Protein AF-A0A231VPW2-F1 (afdb_monomer_lite)

Structure (mmCIF, N/CA/C/O backbone):
data_AF-A0A231VPW2-F1
#
_entry.id   AF-A0A231VPW2-F1
#
loop_
_atom_site.group_PDB
_atom_site.id
_atom_site.type_symbol
_atom_site.label_atom_id
_atom_site.label_alt_id
_atom_site.label_comp_id
_atom_site.label_asym_id
_atom_site.label_entity_id
_atom_site.label_seq_id
_atom_site.pdbx_PDB_ins_code
_atom_site.Cartn_x
_atom_site.Cartn_y
_atom_site.Cartn_z
_atom_site.occupancy
_atom_site.B_iso_or_equiv
_atom_site.auth_seq_id
_atom_site.auth_comp_id
_atom_site.auth_asym_id
_atom_site.auth_atom_id
_atom_site.pdbx_PDB_model_num
ATOM 1 N N . PHE A 1 1 ? 1.600 39.556 -45.256 1.00 49.06 1 PHE A N 1
ATOM 2 C CA . PHE A 1 1 ? 1.587 39.553 -43.773 1.00 49.06 1 PHE A CA 1
ATOM 3 C C . PHE A 1 1 ? 2.404 38.368 -43.267 1.00 49.06 1 PHE A C 1
ATOM 5 O O . PHE A 1 1 ? 1.957 37.242 -43.450 1.00 49.06 1 PHE A O 1
ATOM 12 N N . SER A 1 2 ? 3.598 38.594 -42.701 1.00 60.41 2 SER A N 1
ATOM 13 C CA . SER A 1 2 ? 4.508 37.499 -42.322 1.00 60.41 2 SER A CA 1
ATOM 14 C C . SER A 1 2 ? 3.984 36.697 -41.124 1.00 60.41 2 SER A C 1
ATOM 16 O O . SER A 1 2 ? 3.356 37.231 -40.201 1.00 60.41 2 SER A O 1
ATOM 18 N N . TRP A 1 3 ? 4.234 35.390 -41.155 1.00 46.75 3 TRP A N 1
ATOM 19 C CA . TRP A 1 3 ? 3.908 34.439 -40.091 1.00 46.75 3 TRP A CA 1
ATOM 20 C C . TRP A 1 3 ? 4.554 34.832 -38.749 1.00 46.75 3 TRP A C 1
ATOM 22 O O . TRP A 1 3 ? 3.925 34.726 -37.694 1.00 46.75 3 TRP A O 1
ATOM 32 N N . GLU A 1 4 ? 5.734 35.450 -38.804 1.00 55.81 4 GLU A N 1
ATOM 33 C CA . GLU A 1 4 ? 6.461 36.011 -37.660 1.00 55.81 4 GLU A CA 1
ATOM 34 C C . GLU A 1 4 ? 5.667 37.104 -36.927 1.00 55.81 4 GLU A C 1
ATOM 36 O O . GLU A 1 4 ? 5.631 37.145 -35.694 1.00 55.81 4 GLU A O 1
ATOM 41 N N . GLY A 1 5 ? 4.947 37.957 -37.665 1.00 57.22 5 GLY A N 1
ATOM 42 C CA . GLY A 1 5 ? 4.105 39.004 -37.083 1.00 57.22 5 GLY A CA 1
ATOM 43 C C . GLY A 1 5 ? 2.900 38.445 -36.316 1.00 57.22 5 GLY A C 1
ATOM 44 O O . GLY A 1 5 ? 2.526 38.971 -35.261 1.00 57.22 5 GLY A O 1
ATOM 45 N N . LYS A 1 6 ? 2.311 37.342 -36.802 1.00 58.66 6 LYS A N 1
ATOM 46 C CA . LYS A 1 6 ? 1.207 36.636 -36.124 1.00 58.66 6 LYS A CA 1
ATOM 47 C C . LYS A 1 6 ? 1.702 35.870 -34.892 1.00 58.66 6 LYS A C 1
ATOM 49 O O . LYS A 1 6 ? 1.036 35.913 -33.853 1.00 58.66 6 LYS A O 1
ATOM 54 N N . LEU A 1 7 ? 2.878 35.244 -34.975 1.00 53.75 7 LEU A N 1
ATOM 55 C CA . LEU A 1 7 ? 3.515 34.541 -33.857 1.00 53.75 7 LEU A CA 1
ATOM 56 C C . LEU A 1 7 ? 3.882 35.516 -32.727 1.00 53.75 7 LEU A C 1
ATOM 58 O O . LEU A 1 7 ? 3.499 35.313 -31.576 1.00 53.75 7 LEU A O 1
ATOM 62 N N . SER A 1 8 ? 4.510 36.644 -33.071 1.00 55.97 8 SER A N 1
ATOM 63 C CA . SER A 1 8 ? 4.878 37.718 -32.139 1.00 55.97 8 SER A CA 1
ATOM 64 C C . SER A 1 8 ? 3.667 38.287 -31.390 1.00 55.97 8 SER A C 1
ATOM 66 O O . SER A 1 8 ? 3.706 38.467 -30.167 1.00 55.97 8 SER A O 1
ATOM 68 N N . LYS A 1 9 ? 2.540 38.500 -32.089 1.00 66.44 9 LYS A N 1
ATOM 69 C CA . LYS A 1 9 ? 1.280 38.920 -31.454 1.00 66.44 9 LYS A CA 1
ATOM 70 C C . LYS A 1 9 ? 0.742 37.856 -30.496 1.00 66.44 9 LYS A C 1
ATOM 72 O O . LYS A 1 9 ? 0.442 38.192 -29.349 1.00 66.44 9 LYS A O 1
ATOM 77 N N . LYS A 1 10 ? 0.667 36.583 -30.907 1.00 58.84 10 LYS A N 1
ATOM 78 C CA . LYS A 1 10 ? 0.199 35.487 -30.035 1.00 58.84 10 LYS A CA 1
ATOM 79 C C . LYS A 1 10 ? 1.072 35.336 -28.786 1.00 58.84 10 LYS A C 1
ATOM 81 O O . LYS A 1 10 ? 0.541 35.224 -27.683 1.00 58.84 10 LYS A O 1
ATOM 86 N N . MET A 1 11 ? 2.389 35.451 -28.932 1.00 54.44 11 MET A N 1
ATOM 87 C CA . MET A 1 11 ? 3.341 35.342 -27.825 1.00 54.44 11 MET A CA 1
ATOM 88 C C . MET A 1 11 ? 3.224 36.518 -26.841 1.00 54.44 11 MET A C 1
ATOM 90 O O . MET A 1 11 ? 3.235 36.322 -25.624 1.00 54.44 11 MET A O 1
ATOM 94 N N . LYS A 1 12 ? 3.000 37.745 -27.341 1.00 66.50 12 LYS A N 1
ATOM 95 C CA . LYS A 1 12 ? 2.706 38.920 -26.498 1.00 66.50 12 LYS A CA 1
ATOM 96 C C . LYS A 1 12 ? 1.397 38.764 -25.718 1.00 66.50 12 LYS A C 1
ATOM 98 O O . LYS A 1 12 ? 1.346 39.136 -24.544 1.00 66.50 12 LYS A O 1
ATOM 103 N N . HIS A 1 13 ? 0.357 38.201 -26.331 1.00 69.56 13 HIS A N 1
ATOM 104 C CA . HIS A 1 13 ? -0.917 37.940 -25.653 1.00 69.56 13 HIS A CA 1
ATOM 105 C C . HIS A 1 13 ? -0.808 36.816 -24.612 1.00 69.56 13 HIS A C 1
ATOM 107 O O . HIS A 1 13 ? -1.311 36.980 -23.499 1.00 69.56 13 HIS A O 1
ATOM 113 N N . ALA A 1 14 ? -0.084 35.736 -24.917 1.00 60.28 14 ALA A N 1
ATOM 114 C CA . ALA A 1 14 ? 0.195 34.651 -23.976 1.00 60.28 14 ALA A CA 1
ATOM 115 C C . ALA A 1 14 ? 0.976 35.150 -22.749 1.00 60.28 14 ALA A C 1
ATOM 117 O O . ALA A 1 14 ? 0.573 34.898 -21.614 1.00 60.28 14 ALA A O 1
ATOM 118 N N . LYS A 1 15 ? 2.016 35.970 -22.960 1.00 57.66 15 LYS A N 1
ATOM 119 C CA . LYS A 1 15 ? 2.812 36.584 -21.884 1.00 57.66 15 LYS A CA 1
ATOM 120 C C . LYS A 1 15 ? 1.981 37.520 -20.996 1.00 57.66 15 LYS A C 1
ATOM 122 O O . LYS A 1 15 ? 2.136 37.504 -19.777 1.00 57.66 15 LYS A O 1
ATOM 127 N N . LYS A 1 16 ? 1.062 38.304 -21.579 1.00 71.31 16 LYS A N 1
ATOM 128 C CA . LYS A 1 16 ? 0.129 39.163 -20.820 1.00 71.31 16 LYS A CA 1
ATOM 129 C C . LYS A 1 16 ? -0.907 38.359 -20.019 1.00 71.31 16 LYS A C 1
ATOM 131 O O . LYS A 1 16 ? -1.260 38.786 -18.922 1.00 71.31 16 LYS A O 1
ATOM 136 N N . ARG A 1 17 ? -1.373 37.211 -20.532 1.00 63.69 17 ARG A N 1
ATOM 137 C CA . ARG A 1 17 ? -2.273 36.282 -19.815 1.00 63.69 17 ARG A CA 1
ATOM 138 C C . ARG A 1 17 ? -1.566 35.597 -18.647 1.00 63.69 17 ARG A C 1
ATOM 140 O O . ARG A 1 17 ? -2.091 35.607 -17.539 1.00 63.69 17 ARG A O 1
ATOM 147 N N . LEU A 1 18 ? -0.355 35.089 -18.876 1.00 55.19 18 LEU A N 1
ATOM 148 C CA . LEU A 1 18 ? 0.482 34.476 -17.843 1.00 55.19 18 LEU A CA 1
ATOM 149 C C . LEU A 1 18 ? 0.806 35.459 -16.717 1.00 55.19 18 LEU A C 1
ATOM 151 O O . LEU A 1 18 ? 0.611 35.128 -15.559 1.00 55.19 18 LEU A O 1
ATOM 155 N N . ALA A 1 19 ? 1.185 36.702 -17.030 1.00 56.72 19 ALA A N 1
ATOM 156 C CA . ALA A 1 19 ? 1.485 37.723 -16.018 1.00 56.72 19 ALA A CA 1
ATOM 157 C C . ALA A 1 19 ? 0.283 38.130 -15.135 1.00 56.72 19 ALA A C 1
ATOM 159 O O . ALA A 1 19 ? 0.476 38.770 -14.100 1.00 56.72 19 ALA A O 1
ATOM 160 N N . ARG A 1 20 ? -0.951 37.799 -15.544 1.00 58.25 20 ARG A N 1
ATOM 161 C CA . ARG A 1 20 ? -2.193 38.103 -14.814 1.00 58.25 20 ARG A CA 1
ATOM 162 C C . ARG A 1 20 ? -2.758 36.901 -14.040 1.00 58.25 20 ARG A C 1
ATOM 164 O O . ARG A 1 20 ? -3.614 37.121 -13.183 1.00 58.25 20 ARG A O 1
ATOM 171 N N . SER A 1 21 ? -2.294 35.673 -14.298 1.00 57.47 21 SER A N 1
ATOM 172 C CA . SER A 1 21 ? -2.775 34.457 -13.623 1.00 57.47 21 SER A CA 1
ATOM 173 C C . SER A 1 21 ? -2.220 34.321 -12.197 1.00 57.47 21 SER A C 1
ATOM 175 O O . SER A 1 21 ? -1.215 34.948 -11.849 1.00 57.47 21 SER A O 1
ATOM 177 N N . LYS A 1 22 ? -2.854 33.488 -11.355 1.00 47.38 22 LYS A N 1
ATOM 178 C CA . LYS A 1 22 ? -2.357 33.178 -9.999 1.00 47.38 22 LYS A CA 1
ATOM 179 C C . LYS A 1 22 ? -0.915 32.632 -10.033 1.00 47.38 22 LYS A C 1
ATOM 181 O O . LYS A 1 22 ? -0.101 33.042 -9.212 1.00 47.38 22 LYS A O 1
ATOM 186 N N . PHE A 1 23 ? -0.571 31.856 -11.066 1.00 44.47 23 PHE A N 1
ATOM 187 C CA . PHE A 1 23 ? 0.783 31.355 -11.337 1.00 44.47 23 PHE A CA 1
ATOM 188 C C . PHE A 1 23 ? 1.780 32.477 -11.693 1.00 44.47 23 PHE A C 1
ATOM 190 O O . PHE A 1 23 ? 2.891 32.519 -11.173 1.00 44.47 23 PHE A O 1
ATOM 197 N N . GLY A 1 24 ? 1.376 33.463 -12.505 1.00 47.97 24 GLY A N 1
ATOM 198 C CA . GLY A 1 24 ? 2.203 34.645 -12.792 1.00 47.97 24 GLY A CA 1
ATOM 199 C C . GLY A 1 24 ? 2.388 35.590 -11.604 1.00 47.97 24 GLY A C 1
ATOM 200 O O . GLY A 1 24 ? 3.399 36.287 -11.519 1.00 47.97 24 GLY A O 1
ATOM 201 N N . LYS A 1 25 ? 1.433 35.611 -10.666 1.00 51.47 25 LYS A N 1
ATOM 202 C CA . LYS A 1 25 ? 1.539 36.361 -9.406 1.00 51.47 25 LYS A CA 1
ATOM 203 C C . LYS A 1 25 ? 2.440 35.645 -8.387 1.00 51.47 25 LYS A C 1
ATOM 205 O O . LYS A 1 25 ? 3.254 36.321 -7.763 1.00 51.47 25 LYS A O 1
ATOM 210 N N . ALA A 1 26 ? 2.383 34.312 -8.293 1.00 44.03 26 ALA A N 1
ATOM 211 C CA . ALA A 1 26 ? 3.311 33.498 -7.494 1.00 44.03 26 ALA A CA 1
ATOM 212 C C . ALA A 1 26 ? 4.757 33.555 -8.039 1.00 44.03 26 ALA A C 1
ATOM 214 O O . ALA A 1 26 ? 5.710 33.767 -7.290 1.00 44.03 26 ALA A O 1
ATOM 215 N N . SER A 1 27 ? 4.912 33.524 -9.368 1.00 49.00 27 SER A N 1
ATOM 216 C CA . SER A 1 27 ? 6.184 33.687 -10.093 1.00 49.00 27 SER A CA 1
ATOM 217 C C . SER A 1 27 ? 6.930 34.994 -9.773 1.00 49.00 27 SER A C 1
ATOM 219 O O . SER A 1 27 ? 8.164 35.024 -9.772 1.00 49.00 27 SER A O 1
ATOM 221 N N . LYS A 1 28 ? 6.222 36.089 -9.453 1.00 49.88 28 LYS A N 1
ATOM 222 C CA . LYS A 1 28 ? 6.879 37.348 -9.059 1.00 49.88 28 LYS A CA 1
ATOM 223 C C . LYS A 1 28 ? 7.610 37.248 -7.715 1.00 49.88 28 LYS A C 1
ATOM 225 O O . LYS A 1 28 ? 8.568 37.993 -7.524 1.00 49.88 28 LYS A O 1
ATOM 230 N N . ARG A 1 29 ? 7.210 36.333 -6.819 1.00 49.38 29 ARG A N 1
ATOM 231 C CA . ARG A 1 29 ? 7.909 36.070 -5.548 1.00 49.38 29 ARG A CA 1
ATOM 232 C C . ARG A 1 29 ? 9.038 35.036 -5.688 1.00 49.38 29 ARG A C 1
ATOM 234 O O . ARG A 1 29 ? 10.062 35.209 -5.040 1.00 49.38 29 ARG A O 1
ATOM 241 N N . SER A 1 30 ? 8.941 34.061 -6.600 1.00 49.47 30 SER A N 1
ATOM 242 C CA . SER A 1 30 ? 9.997 33.051 -6.849 1.00 49.47 30 SER A CA 1
ATOM 243 C C . SER A 1 30 ? 11.036 33.435 -7.922 1.00 49.47 30 SER A C 1
ATOM 245 O O . SER A 1 30 ? 12.023 32.730 -8.139 1.00 49.47 30 SER A O 1
ATOM 247 N N . GLY A 1 31 ? 10.875 34.586 -8.587 1.00 50.72 31 GLY A N 1
ATOM 248 C CA . GLY A 1 31 ? 11.689 34.984 -9.741 1.00 50.72 31 GLY A CA 1
ATOM 249 C C . GLY A 1 31 ? 13.192 35.167 -9.489 1.00 50.72 31 GLY A C 1
ATOM 250 O O . GLY A 1 31 ? 13.959 35.177 -10.450 1.00 50.72 31 GLY A O 1
ATOM 251 N N . LYS A 1 32 ? 13.645 35.304 -8.235 1.00 55.31 32 LYS A N 1
ATOM 252 C CA . LYS A 1 32 ? 15.084 35.337 -7.910 1.00 55.31 32 LYS A CA 1
ATOM 253 C C . LYS A 1 32 ? 15.728 33.955 -8.047 1.00 55.31 32 LYS A C 1
ATOM 255 O O . LYS A 1 32 ? 16.784 33.865 -8.664 1.00 55.31 32 LYS A O 1
ATOM 260 N N . ALA A 1 33 ? 15.066 32.903 -7.565 1.00 52.28 33 ALA A N 1
ATOM 261 C CA . ALA A 1 33 ? 15.555 31.528 -7.653 1.00 52.28 33 ALA A CA 1
ATOM 262 C C . ALA A 1 33 ? 15.625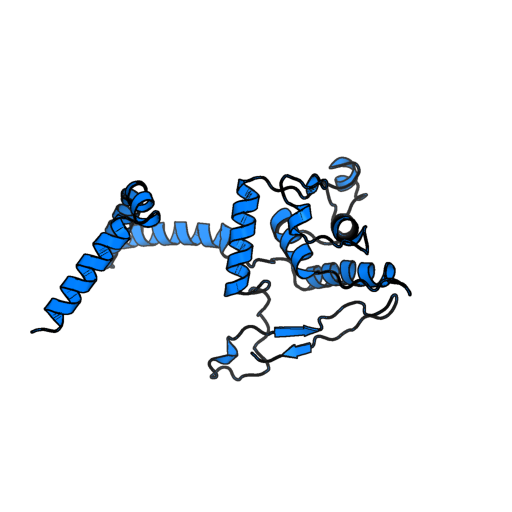 31.053 -9.113 1.00 52.28 33 ALA A C 1
ATOM 264 O O . ALA A 1 33 ? 16.667 30.583 -9.562 1.00 52.28 33 ALA A O 1
ATOM 265 N N . LEU A 1 34 ? 14.571 31.305 -9.900 1.00 53.88 34 LEU A N 1
ATOM 266 C CA . LEU A 1 34 ? 14.547 30.937 -11.320 1.00 53.88 34 LEU A CA 1
ATOM 267 C C . LEU A 1 34 ? 15.598 31.704 -12.145 1.00 53.88 34 LEU A C 1
ATOM 269 O O . LEU A 1 34 ? 16.235 31.140 -13.034 1.00 53.88 34 LEU A O 1
ATOM 273 N N . LYS A 1 35 ? 15.826 32.990 -11.839 1.00 64.44 35 LYS A N 1
ATOM 274 C CA . LYS A 1 35 ? 16.892 33.777 -12.482 1.00 64.44 35 LYS A CA 1
ATOM 275 C C . LYS A 1 35 ? 18.279 33.276 -12.099 1.00 64.44 35 LYS A C 1
ATOM 277 O O . LYS A 1 35 ? 19.137 33.186 -12.974 1.00 64.44 35 LYS A O 1
ATOM 282 N N . PHE A 1 36 ? 18.490 32.956 -10.825 1.00 67.06 36 PHE A N 1
ATOM 283 C CA . PHE A 1 36 ? 19.752 32.419 -10.334 1.00 67.06 36 PHE A CA 1
ATOM 284 C C . PHE A 1 36 ? 20.073 31.084 -11.009 1.00 67.06 36 PHE A C 1
ATOM 286 O O . PHE A 1 36 ? 21.123 30.980 -11.640 1.00 67.06 36 PHE A O 1
ATOM 293 N N . ALA A 1 37 ? 19.120 30.146 -11.029 1.00 66.62 37 ALA A N 1
ATOM 294 C CA . ALA A 1 37 ? 19.237 28.895 -11.772 1.00 66.62 37 ALA A CA 1
ATOM 295 C C . ALA A 1 37 ? 19.575 29.163 -13.247 1.00 66.62 37 ALA A C 1
ATOM 297 O O . ALA A 1 37 ? 20.614 28.734 -13.733 1.00 66.62 37 ALA A O 1
ATOM 298 N N . SER A 1 38 ? 18.793 29.989 -13.953 1.00 72.81 38 SER A N 1
ATOM 299 C CA . SER A 1 38 ? 19.053 30.282 -15.374 1.00 72.81 38 SER A CA 1
ATOM 300 C C . SER A 1 38 ? 20.453 30.855 -15.653 1.00 72.81 38 SER A C 1
ATOM 302 O O . SER A 1 38 ? 21.015 30.622 -16.723 1.00 72.81 38 SER A O 1
ATOM 304 N N . LYS A 1 39 ? 21.036 31.592 -14.698 1.00 76.12 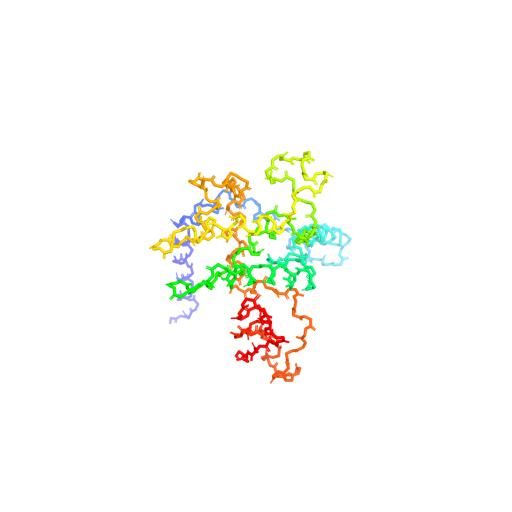39 LYS A N 1
ATOM 305 C CA . LYS A 1 39 ? 22.380 32.169 -14.812 1.00 76.12 39 LYS A CA 1
ATOM 306 C C . LYS A 1 39 ? 23.467 31.109 -14.629 1.00 76.12 39 LYS A C 1
ATOM 308 O O . LYS A 1 39 ? 24.434 31.121 -15.385 1.00 76.12 39 LYS A O 1
ATOM 313 N N . LEU A 1 40 ? 23.292 30.197 -13.673 1.00 71.94 40 LEU A N 1
ATOM 314 C CA . LEU A 1 40 ? 24.200 29.068 -13.454 1.00 71.94 40 LEU A CA 1
ATOM 315 C C . LEU A 1 40 ? 24.251 28.157 -14.687 1.00 71.94 40 LEU A C 1
ATOM 317 O O . LEU A 1 40 ? 25.326 27.861 -15.198 1.00 71.94 40 LEU A O 1
ATOM 321 N N . LEU A 1 41 ? 23.083 27.831 -15.237 1.00 73.06 41 LEU A N 1
ATOM 322 C CA . LEU A 1 41 ? 22.929 26.986 -16.423 1.00 73.06 41 LEU A CA 1
ATOM 323 C C . LEU A 1 41 ? 23.599 27.612 -17.654 1.00 73.06 41 LEU A C 1
ATOM 325 O O . LEU A 1 41 ? 24.352 26.955 -18.367 1.00 73.06 41 LEU A O 1
ATOM 329 N N . ARG A 1 42 ? 23.383 28.915 -17.879 1.00 78.50 42 ARG A N 1
ATOM 330 C CA . ARG A 1 42 ? 24.048 29.660 -18.962 1.00 78.50 42 ARG A CA 1
ATOM 331 C C . ARG A 1 42 ? 25.562 29.732 -18.790 1.00 78.50 42 ARG A C 1
ATOM 333 O O . ARG A 1 42 ? 26.267 29.706 -19.789 1.00 78.50 42 ARG A O 1
ATOM 340 N N . SER A 1 43 ? 26.056 29.831 -17.556 1.00 75.00 43 SER A N 1
ATOM 341 C CA . SER A 1 43 ? 27.497 29.864 -17.283 1.00 75.00 43 SER A CA 1
ATOM 342 C C . SER A 1 43 ? 28.179 28.546 -17.649 1.00 75.00 43 SER A C 1
ATOM 344 O O . SER A 1 43 ? 29.286 28.579 -18.176 1.00 75.00 43 SER A O 1
ATOM 346 N N . ILE A 1 44 ? 27.518 27.411 -17.402 1.00 74.75 44 ILE A N 1
ATOM 347 C CA . ILE A 1 44 ? 28.012 26.085 -17.798 1.00 74.75 44 ILE A CA 1
ATOM 348 C C . ILE A 1 44 ? 27.966 25.947 -19.320 1.00 74.75 44 ILE A C 1
ATOM 350 O O . ILE A 1 44 ? 28.965 25.593 -19.933 1.00 74.75 44 ILE A O 1
ATOM 354 N N . LEU A 1 45 ? 26.835 26.290 -19.945 1.00 78.44 45 LEU A N 1
ATOM 355 C CA . LEU A 1 45 ? 26.650 26.150 -21.394 1.00 78.44 45 LEU A CA 1
ATOM 356 C C . LEU A 1 45 ? 27.577 27.053 -22.218 1.00 78.44 45 LEU A C 1
ATOM 358 O O . LEU A 1 45 ? 27.974 26.678 -23.315 1.00 78.44 45 LEU A O 1
ATOM 362 N N . ALA A 1 46 ? 27.926 28.237 -21.708 1.00 81.69 46 ALA A N 1
ATOM 363 C CA . ALA A 1 46 ? 28.825 29.155 -22.403 1.00 81.69 46 ALA A CA 1
ATOM 364 C C . ALA A 1 46 ? 30.280 28.660 -22.430 1.00 81.69 46 ALA A C 1
ATOM 366 O O . ALA A 1 46 ? 31.016 29.000 -23.352 1.00 81.69 46 ALA A O 1
ATOM 367 N N . ASN A 1 47 ? 30.709 27.885 -21.427 1.00 81.31 47 ASN A N 1
ATOM 368 C CA . ASN A 1 47 ? 32.032 27.270 -21.421 1.00 81.31 47 ASN A CA 1
ATOM 369 C C . ASN A 1 47 ? 32.040 25.985 -20.575 1.00 81.31 47 ASN A C 1
ATOM 371 O O . ASN A 1 47 ? 32.432 26.025 -19.405 1.00 81.31 47 ASN A O 1
ATOM 375 N N . PRO A 1 48 ? 31.617 24.844 -21.139 1.00 71.00 48 PRO A N 1
ATOM 376 C CA . PRO A 1 48 ? 31.426 23.612 -20.374 1.00 71.00 48 PRO A CA 1
ATOM 377 C C . PRO A 1 48 ? 32.736 22.995 -19.865 1.00 71.00 48 PRO A C 1
ATOM 379 O O . PRO A 1 48 ? 32.710 22.250 -18.891 1.00 71.00 48 PRO A O 1
ATOM 382 N N . LEU A 1 49 ? 33.880 23.340 -20.469 1.00 77.81 49 LEU A N 1
ATOM 383 C CA . LEU A 1 49 ? 35.199 22.779 -20.148 1.00 77.81 49 LEU A CA 1
ATOM 384 C C . LEU A 1 49 ? 36.024 23.649 -19.184 1.00 77.81 49 LEU A C 1
ATOM 386 O O . LEU A 1 49 ? 37.153 23.306 -18.840 1.00 77.81 49 LEU A O 1
ATOM 390 N N . ALA A 1 50 ? 35.492 24.786 -18.731 1.00 85.06 50 ALA A N 1
ATOM 391 C CA . ALA A 1 50 ? 36.168 25.594 -17.725 1.00 85.06 50 ALA A CA 1
ATOM 392 C C . ALA A 1 50 ? 36.137 24.905 -16.350 1.00 85.06 50 ALA A C 1
ATOM 394 O O . ALA A 1 50 ? 35.105 24.386 -15.931 1.00 85.06 50 ALA A O 1
ATOM 395 N N . VAL A 1 51 ? 37.224 25.012 -15.578 1.00 80.81 51 VAL A N 1
ATOM 396 C CA . VAL A 1 51 ? 37.318 24.489 -14.194 1.00 80.81 51 VAL A CA 1
ATOM 397 C C . VAL A 1 51 ? 36.148 24.963 -13.313 1.00 80.81 51 VAL A C 1
ATOM 399 O O . VAL A 1 51 ? 35.600 24.201 -12.521 1.00 80.81 51 VAL A O 1
ATOM 402 N N . LYS A 1 52 ? 35.695 26.211 -13.504 1.00 79.31 52 LYS A N 1
ATOM 403 C CA . LYS A 1 52 ? 34.520 26.775 -12.811 1.00 79.31 52 LYS A CA 1
ATOM 404 C C . LYS A 1 52 ? 33.210 26.070 -13.189 1.00 79.31 52 LYS A C 1
ATOM 406 O O . LYS A 1 52 ? 32.337 25.927 -12.338 1.00 79.31 52 LYS A O 1
ATOM 411 N N . SER A 1 53 ? 33.074 25.631 -14.437 1.00 78.50 53 SER A N 1
ATOM 412 C CA . SER A 1 53 ? 31.910 24.886 -14.921 1.00 78.50 53 SER A CA 1
ATOM 413 C C . SER A 1 53 ? 31.899 23.463 -14.381 1.00 78.50 53 SER A C 1
ATOM 415 O O . SER A 1 53 ? 30.843 23.005 -13.965 1.00 78.50 53 SER A O 1
ATOM 417 N N . PHE A 1 54 ? 33.059 22.804 -14.277 1.00 80.62 54 PHE A N 1
ATOM 418 C CA . PHE A 1 54 ? 33.174 21.506 -13.602 1.00 80.62 54 PHE A CA 1
ATOM 419 C C . PHE A 1 54 ? 32.767 21.580 -12.131 1.00 80.62 54 PHE A C 1
ATOM 421 O O . PHE A 1 54 ? 31.964 20.769 -11.681 1.00 80.62 54 PHE A O 1
ATOM 428 N N . PHE A 1 55 ? 33.243 22.591 -11.398 1.00 83.81 55 PHE A N 1
ATOM 429 C CA . PHE A 1 55 ? 32.837 22.805 -10.007 1.00 83.81 55 PHE A CA 1
ATOM 430 C C . PHE A 1 55 ? 31.325 23.053 -9.874 1.00 83.81 55 PHE A C 1
ATOM 432 O O . PHE A 1 55 ? 30.671 22.514 -8.985 1.00 83.81 55 PHE A O 1
ATOM 439 N N . LEU A 1 56 ? 30.744 23.838 -10.784 1.00 77.69 56 LEU A N 1
ATOM 440 C CA . LEU A 1 56 ? 29.316 24.133 -10.755 1.00 77.69 56 LEU A CA 1
ATOM 441 C C . LEU A 1 56 ? 28.452 22.925 -11.154 1.00 77.69 56 LEU A C 1
ATOM 443 O O . LEU A 1 56 ? 27.412 22.701 -10.540 1.00 77.69 56 LEU A O 1
ATOM 447 N N . MET A 1 57 ? 28.892 22.127 -12.131 1.00 77.00 57 MET A N 1
ATOM 448 C CA . MET A 1 57 ? 28.269 20.845 -12.468 1.00 77.00 57 MET A CA 1
ATOM 449 C C . MET A 1 57 ? 28.346 19.881 -11.286 1.00 77.00 57 MET A C 1
ATOM 451 O O . MET A 1 57 ? 27.331 19.293 -10.939 1.00 77.00 57 MET A O 1
ATOM 455 N N . PHE A 1 58 ? 29.498 19.778 -10.619 1.00 84.75 58 PHE A N 1
ATOM 456 C CA . PHE A 1 58 ? 29.656 18.962 -9.417 1.00 84.75 58 PHE A CA 1
ATOM 457 C C . PHE A 1 58 ? 28.667 19.365 -8.315 1.00 84.75 58 PHE A C 1
ATOM 459 O O . PHE A 1 58 ? 28.012 18.497 -7.756 1.00 84.75 58 PHE A O 1
ATOM 466 N N . LEU A 1 59 ? 28.483 20.662 -8.045 1.00 80.00 59 LEU A N 1
ATOM 467 C CA . LEU A 1 59 ? 27.486 21.119 -7.067 1.00 80.00 59 LEU A CA 1
ATOM 468 C C . LEU A 1 59 ? 26.050 20.773 -7.479 1.00 80.00 59 LEU A C 1
ATOM 470 O O . LEU A 1 59 ? 25.257 20.368 -6.634 1.00 80.00 59 LEU A O 1
ATOM 474 N N . ILE A 1 60 ? 25.711 20.907 -8.763 1.00 76.94 60 ILE A N 1
ATOM 475 C CA . ILE A 1 60 ? 24.390 20.520 -9.275 1.00 76.94 60 ILE A CA 1
ATOM 476 C C . ILE A 1 60 ? 24.187 19.009 -9.125 1.00 76.94 60 ILE A C 1
ATOM 478 O O . ILE A 1 60 ? 23.156 18.594 -8.611 1.00 76.94 60 ILE A O 1
ATOM 482 N N . PHE A 1 61 ? 25.172 18.194 -9.502 1.00 75.12 61 PHE A N 1
ATOM 483 C CA . PHE A 1 61 ? 25.118 16.742 -9.344 1.00 75.12 61 PHE A CA 1
ATOM 484 C C . PHE A 1 61 ? 25.151 16.296 -7.885 1.00 75.12 61 PHE A C 1
ATOM 486 O O . PHE A 1 61 ? 24.542 15.286 -7.575 1.00 75.12 61 PHE A O 1
ATOM 493 N N . ALA A 1 62 ? 25.788 17.033 -6.976 1.00 70.50 62 ALA A N 1
ATOM 494 C CA . ALA A 1 62 ? 25.731 16.758 -5.544 1.00 70.50 62 ALA A CA 1
ATOM 495 C C . ALA A 1 62 ? 24.336 17.053 -4.980 1.00 70.50 62 ALA A C 1
ATOM 497 O O . ALA A 1 62 ? 23.807 16.251 -4.222 1.00 70.50 62 ALA A O 1
ATOM 498 N N . VAL A 1 63 ? 23.698 18.154 -5.393 1.00 67.81 63 VAL A N 1
ATOM 499 C CA . VAL A 1 63 ? 22.309 18.460 -5.007 1.00 67.81 63 VAL A CA 1
ATOM 500 C C . VAL A 1 63 ? 21.339 17.446 -5.607 1.00 67.81 63 VAL A C 1
ATOM 502 O O . VAL A 1 63 ? 20.474 16.958 -4.893 1.00 67.81 63 VAL A O 1
ATOM 505 N N . ILE A 1 64 ? 21.503 17.086 -6.884 1.00 64.38 64 ILE A N 1
ATOM 506 C CA . ILE A 1 64 ? 20.721 16.020 -7.522 1.00 64.38 64 ILE A CA 1
ATOM 507 C C . ILE A 1 64 ? 21.018 14.678 -6.856 1.00 64.38 64 ILE A C 1
ATOM 509 O O . ILE A 1 64 ? 20.103 13.910 -6.652 1.00 64.38 64 ILE A O 1
ATOM 513 N N . GLY A 1 65 ? 22.259 14.390 -6.478 1.00 56.69 65 GLY A N 1
ATOM 514 C CA . GLY A 1 65 ? 22.658 13.151 -5.816 1.00 56.69 65 GLY A CA 1
ATOM 515 C C . GLY A 1 65 ? 22.082 13.035 -4.411 1.00 56.69 65 GLY A C 1
ATOM 516 O O . GLY A 1 65 ? 21.597 11.975 -4.055 1.00 56.69 65 GLY A O 1
ATOM 517 N N . VAL A 1 66 ? 22.043 14.126 -3.641 1.00 54.59 66 VAL A N 1
ATOM 518 C CA . VAL A 1 66 ? 21.325 14.191 -2.359 1.00 54.59 66 VAL A CA 1
ATOM 519 C C . VAL A 1 66 ? 19.824 14.069 -2.593 1.00 54.59 66 VAL A C 1
ATOM 521 O O . VAL A 1 66 ? 19.169 13.301 -1.905 1.00 54.59 66 VAL A O 1
ATOM 524 N N . PHE A 1 67 ? 19.280 14.752 -3.600 1.00 49.12 67 PHE A N 1
ATOM 525 C CA . PHE A 1 67 ? 17.878 14.608 -3.978 1.00 49.12 67 PHE A CA 1
ATOM 526 C C . PHE A 1 67 ? 17.556 13.169 -4.399 1.00 49.12 67 PHE A C 1
ATOM 528 O O . PHE A 1 67 ? 16.545 12.646 -3.984 1.00 49.12 67 PHE A O 1
ATOM 535 N N . MET A 1 68 ? 18.423 12.475 -5.130 1.00 48.03 68 MET A N 1
ATOM 536 C CA . MET A 1 68 ? 18.248 11.073 -5.521 1.00 48.03 68 MET A CA 1
ATOM 537 C C . MET A 1 68 ? 18.573 10.096 -4.376 1.00 48.03 68 MET A C 1
ATOM 539 O O . MET A 1 68 ? 18.061 8.987 -4.337 1.00 48.03 68 MET A O 1
ATOM 543 N N . ALA A 1 69 ? 19.396 10.469 -3.403 1.00 48.03 69 ALA A N 1
ATOM 544 C CA . ALA A 1 69 ? 19.617 9.656 -2.209 1.00 48.03 69 ALA A CA 1
ATOM 545 C C . ALA A 1 69 ? 18.430 9.753 -1.238 1.00 48.03 69 ALA A C 1
ATOM 547 O O . ALA A 1 69 ? 18.106 8.782 -0.567 1.00 48.03 69 ALA A O 1
ATOM 548 N N . VAL A 1 70 ? 17.776 10.917 -1.184 1.00 42.59 70 VAL A N 1
ATOM 549 C CA . VAL A 1 70 ? 16.603 11.181 -0.337 1.00 42.59 70 VAL A CA 1
ATOM 550 C C . VAL A 1 70 ? 15.291 10.797 -1.047 1.00 42.59 70 VAL A C 1
ATOM 552 O O . VAL A 1 70 ? 14.371 10.313 -0.402 1.00 42.59 70 VAL A O 1
ATOM 555 N N . PHE A 1 71 ? 15.220 10.958 -2.373 1.00 41.19 71 PHE A N 1
ATOM 556 C CA . PHE A 1 71 ? 14.021 10.812 -3.224 1.00 41.19 71 PHE A CA 1
ATOM 557 C C . PHE A 1 71 ? 14.259 10.012 -4.526 1.00 41.19 71 PHE A C 1
ATOM 559 O O . PHE A 1 71 ? 13.441 10.027 -5.435 1.00 41.19 71 PHE A O 1
ATOM 566 N N . GLY A 1 72 ? 15.404 9.359 -4.713 1.00 39.16 72 GLY A N 1
ATOM 567 C CA . GLY A 1 72 ? 15.726 8.588 -5.935 1.00 39.16 72 GLY A CA 1
ATOM 568 C C . GLY A 1 72 ? 15.730 7.075 -5.727 1.00 39.16 72 GLY A C 1
ATOM 569 O O . GLY A 1 72 ? 15.867 6.337 -6.696 1.00 39.16 72 GLY A O 1
ATOM 570 N N . GLY A 1 73 ? 15.519 6.618 -4.488 1.00 39.25 73 GLY A N 1
ATOM 571 C CA . GLY A 1 73 ? 14.996 5.283 -4.176 1.00 39.25 73 GLY A CA 1
ATOM 572 C C . GLY A 1 73 ? 13.470 5.263 -3.998 1.00 39.25 73 GLY A C 1
ATOM 573 O O . GLY A 1 73 ? 12.895 4.220 -3.702 1.00 39.25 73 GLY A O 1
ATOM 574 N N . SER A 1 74 ? 12.796 6.409 -4.158 1.00 42.88 74 SER A N 1
ATOM 575 C CA . SER A 1 74 ? 11.385 6.569 -3.809 1.00 42.88 74 SER A CA 1
ATOM 576 C C . SER A 1 74 ? 10.451 6.174 -4.948 1.00 42.88 74 SER A C 1
ATOM 578 O O . SER A 1 74 ? 9.842 7.011 -5.617 1.00 42.88 74 SER A O 1
ATOM 580 N N . GLY A 1 75 ? 10.290 4.866 -5.122 1.00 45.72 75 GLY A N 1
ATOM 581 C CA . GLY A 1 75 ? 8.983 4.362 -5.512 1.00 45.72 75 GLY A CA 1
ATOM 582 C C . GLY A 1 75 ? 7.952 4.711 -4.419 1.00 45.72 75 GLY A C 1
ATOM 583 O O . GLY A 1 75 ? 8.312 4.752 -3.241 1.00 45.72 75 GLY A O 1
ATOM 584 N N . PRO A 1 76 ? 6.679 4.944 -4.770 1.00 49.38 76 PRO A N 1
ATOM 585 C CA . PRO A 1 76 ? 5.573 5.107 -3.818 1.00 49.38 76 PRO A CA 1
ATOM 586 C C . PRO A 1 76 ? 5.446 3.947 -2.807 1.00 49.38 76 PRO A C 1
ATOM 588 O O . PRO A 1 76 ? 4.923 4.124 -1.711 1.00 49.38 76 PRO A O 1
ATOM 591 N N . VAL A 1 77 ? 5.957 2.764 -3.162 1.00 52.19 77 VAL A N 1
ATOM 592 C CA . VAL A 1 77 ? 6.098 1.588 -2.298 1.00 52.19 77 VAL A CA 1
ATOM 593 C C . VAL A 1 77 ? 7.534 1.068 -2.415 1.00 52.19 77 VAL A C 1
ATOM 595 O O . VAL A 1 77 ? 8.004 0.817 -3.523 1.00 52.19 77 VAL A O 1
ATOM 598 N N . GLN A 1 78 ? 8.233 0.936 -1.281 1.00 57.16 78 GLN A N 1
ATOM 599 C CA . GLN A 1 78 ? 9.668 0.599 -1.226 1.00 57.16 78 GLN A CA 1
ATOM 600 C C . GLN A 1 78 ? 9.983 -0.724 -0.508 1.00 57.16 78 GLN A C 1
ATOM 602 O O . GLN A 1 78 ? 11.152 -1.064 -0.348 1.00 57.16 78 GLN A O 1
ATOM 607 N N . GLN A 1 79 ? 8.976 -1.472 -0.050 1.00 59.56 79 GLN A N 1
ATOM 608 C CA . GLN A 1 79 ? 9.200 -2.746 0.645 1.00 59.56 79 GLN A CA 1
ATOM 609 C C . GLN A 1 79 ? 9.998 -3.739 -0.211 1.00 59.56 79 GLN A C 1
ATOM 611 O O . GLN A 1 79 ? 10.064 -3.643 -1.431 1.00 59.56 79 GLN A O 1
ATOM 616 N N . ASN A 1 80 ? 10.589 -4.765 0.381 1.00 71.88 80 ASN A N 1
ATOM 617 C CA . ASN A 1 80 ? 11.014 -5.892 -0.444 1.00 71.88 80 ASN A CA 1
ATOM 618 C C . ASN A 1 80 ? 9.765 -6.615 -1.001 1.00 71.88 80 ASN A C 1
ATOM 620 O O . ASN A 1 80 ? 8.775 -6.734 -0.282 1.00 71.88 80 ASN A O 1
ATOM 624 N N . GLU A 1 81 ? 9.798 -7.132 -2.235 1.00 75.06 81 GLU A N 1
ATOM 625 C CA . GLU A 1 81 ? 8.682 -7.876 -2.853 1.00 75.06 81 GLU A CA 1
ATOM 626 C C . GLU A 1 81 ? 8.188 -9.030 -1.959 1.00 75.06 81 GLU A C 1
ATOM 628 O O . GLU A 1 81 ? 6.988 -9.288 -1.859 1.00 75.06 81 GLU A O 1
ATOM 633 N N . PHE A 1 82 ? 9.087 -9.702 -1.232 1.00 82.12 82 PHE A N 1
ATOM 634 C CA . PHE A 1 82 ? 8.698 -10.743 -0.276 1.00 82.12 82 PHE A CA 1
ATOM 635 C C . PHE A 1 82 ? 7.874 -10.187 0.892 1.00 82.12 82 PHE A C 1
ATOM 637 O O . PHE A 1 82 ? 6.879 -10.792 1.292 1.00 82.12 82 PHE A O 1
ATOM 644 N N . ASP A 1 83 ? 8.263 -9.035 1.434 1.00 84.00 83 ASP A N 1
ATOM 645 C CA . ASP A 1 83 ? 7.568 -8.407 2.560 1.00 84.00 83 ASP A CA 1
ATOM 646 C C . ASP A 1 83 ? 6.264 -7.725 2.104 1.00 84.00 83 ASP A C 1
ATOM 648 O O . ASP A 1 83 ? 5.255 -7.768 2.817 1.00 84.00 83 ASP A O 1
ATOM 652 N N . LEU A 1 84 ? 6.230 -7.208 0.871 1.00 85.25 84 LEU A N 1
ATOM 653 C CA . LEU A 1 84 ? 5.013 -6.735 0.215 1.00 85.25 84 LEU A CA 1
ATOM 654 C C . LEU A 1 84 ? 3.999 -7.877 0.059 1.00 85.25 84 LEU A C 1
ATOM 656 O O . LEU A 1 84 ? 2.833 -7.722 0.422 1.00 85.25 84 LEU A O 1
ATOM 660 N N . ASN A 1 85 ? 4.446 -9.050 -0.399 1.00 88.19 85 ASN A N 1
ATOM 661 C CA . ASN A 1 85 ? 3.596 -10.234 -0.527 1.00 88.19 85 ASN A CA 1
ATOM 662 C C . ASN A 1 85 ? 3.053 -10.718 0.824 1.00 88.19 85 ASN A C 1
ATOM 664 O O . ASN A 1 85 ? 1.878 -11.077 0.917 1.00 88.19 85 ASN A O 1
ATOM 668 N N . LYS A 1 86 ? 3.853 -10.674 1.898 1.00 91.75 86 LYS A N 1
ATOM 669 C CA . LYS A 1 86 ? 3.355 -10.960 3.257 1.00 91.75 86 LYS A CA 1
ATOM 670 C C . LYS A 1 86 ? 2.290 -9.957 3.694 1.00 91.75 86 LYS A C 1
ATOM 672 O O . LYS A 1 86 ? 1.265 -10.357 4.242 1.00 91.75 86 LYS A O 1
ATOM 677 N N . SER A 1 87 ? 2.508 -8.669 3.436 1.00 92.25 87 SER A N 1
ATOM 678 C CA . SER A 1 87 ? 1.557 -7.605 3.784 1.00 92.25 87 SER A CA 1
ATOM 679 C C . SER A 1 87 ? 0.242 -7.762 3.013 1.00 92.25 87 SER A C 1
ATOM 681 O O . SER A 1 87 ? -0.845 -7.660 3.583 1.00 92.25 87 SER A O 1
ATOM 683 N N . TRP A 1 88 ? 0.335 -8.114 1.730 1.00 92.62 88 TRP A N 1
ATOM 684 C CA . TRP A 1 88 ? -0.813 -8.435 0.889 1.00 92.62 88 TRP A CA 1
ATOM 685 C C . TRP A 1 88 ? -1.584 -9.661 1.395 1.00 92.62 88 TRP A C 1
ATOM 687 O O . TRP A 1 88 ? -2.817 -9.652 1.473 1.00 92.62 88 TRP A O 1
ATOM 697 N N . LEU A 1 89 ? -0.872 -10.723 1.788 1.00 94.81 89 LEU A N 1
ATOM 698 C CA . LEU A 1 89 ? -1.482 -11.908 2.390 1.00 94.81 89 LEU A CA 1
ATOM 699 C C . LEU A 1 89 ? -2.181 -11.591 3.705 1.00 94.81 89 LEU A C 1
ATOM 701 O O . LEU A 1 89 ? -3.280 -12.089 3.920 1.00 94.81 89 LEU A O 1
ATOM 705 N N . GLN A 1 90 ? -1.586 -10.755 4.555 1.00 95.38 90 GLN A N 1
ATOM 706 C CA . GLN A 1 90 ? -2.184 -10.364 5.829 1.00 95.38 90 GLN A CA 1
ATOM 707 C C . GLN A 1 90 ? -3.575 -9.751 5.623 1.00 95.38 90 GLN A C 1
ATOM 709 O O . GLN A 1 90 ? -4.540 -10.170 6.264 1.00 95.38 90 GLN A O 1
ATOM 714 N N . ILE A 1 91 ? -3.696 -8.796 4.697 1.00 96.00 91 ILE A N 1
ATOM 715 C CA . ILE A 1 91 ? -4.956 -8.077 4.474 1.00 96.00 91 ILE A CA 1
ATOM 716 C C . ILE A 1 91 ? -5.953 -8.935 3.686 1.00 96.00 91 ILE A C 1
ATOM 718 O O . ILE A 1 91 ? -7.114 -9.024 4.077 1.00 96.00 91 ILE A O 1
ATOM 722 N N . SER A 1 92 ? -5.515 -9.635 2.633 1.00 96.06 92 SER A N 1
ATOM 723 C CA . SER A 1 92 ? -6.412 -10.532 1.884 1.00 96.06 92 SER A CA 1
ATOM 724 C C . SER A 1 92 ? -6.946 -11.669 2.759 1.00 96.06 92 SER A C 1
ATOM 726 O O . SER A 1 92 ? -8.119 -12.026 2.664 1.00 96.06 92 SER A O 1
ATOM 728 N N . LYS A 1 93 ? -6.135 -12.203 3.681 1.00 96.12 93 LYS A N 1
ATOM 729 C CA . LYS A 1 93 ? -6.604 -13.163 4.686 1.00 96.12 93 LYS A CA 1
ATOM 730 C C . LYS A 1 93 ? -7.673 -12.540 5.576 1.00 96.12 93 LYS A C 1
ATOM 732 O O . LYS A 1 93 ? -8.725 -13.145 5.772 1.00 96.12 93 LYS A O 1
ATOM 737 N N . ARG A 1 94 ? -7.427 -11.326 6.079 1.00 95.94 94 ARG A N 1
ATOM 738 C CA . ARG A 1 94 ? -8.366 -10.595 6.938 1.00 95.94 94 ARG A CA 1
ATOM 739 C C . ARG A 1 94 ? -9.718 -10.379 6.257 1.00 95.94 94 ARG A C 1
ATOM 741 O O . ARG A 1 94 ? -10.747 -10.657 6.873 1.00 95.94 94 ARG A O 1
ATOM 748 N N . ASP A 1 95 ? -9.707 -9.971 4.989 1.00 95.88 95 ASP A N 1
ATOM 749 C CA . ASP A 1 95 ? -10.895 -9.857 4.137 1.00 95.88 95 ASP A CA 1
ATOM 750 C C . ASP A 1 95 ? -11.702 -11.162 4.140 1.00 95.88 95 ASP A C 1
ATOM 752 O O . ASP A 1 95 ? -12.895 -11.169 4.452 1.00 95.88 95 ASP A O 1
ATOM 756 N N . ARG A 1 96 ? -11.052 -12.297 3.850 1.00 95.94 96 ARG A N 1
ATOM 757 C CA . ARG A 1 96 ? -11.732 -13.600 3.783 1.00 95.94 96 ARG A CA 1
ATOM 758 C C . ARG A 1 96 ? -12.208 -14.095 5.151 1.00 95.94 96 ARG A C 1
ATOM 760 O O . ARG A 1 96 ? -13.287 -14.676 5.242 1.00 95.94 96 ARG A O 1
ATOM 767 N N . GLU A 1 97 ? -11.441 -13.868 6.217 1.00 95.25 97 GLU A N 1
ATOM 768 C CA . GLU A 1 97 ? -11.812 -14.243 7.590 1.00 95.25 97 GLU A CA 1
ATOM 769 C C . GLU A 1 97 ? -13.074 -13.515 8.062 1.00 95.25 97 GLU A C 1
ATOM 771 O O . GLU A 1 97 ? -13.931 -14.121 8.715 1.00 95.25 97 GLU A O 1
ATOM 776 N N . LYS A 1 98 ? -13.194 -12.228 7.718 1.00 94.81 98 LYS A N 1
ATOM 777 C CA . LYS A 1 98 ? -14.318 -11.369 8.109 1.00 94.81 98 LYS A CA 1
ATOM 778 C C . LYS A 1 98 ? -15.518 -11.470 7.177 1.00 94.81 98 LYS A C 1
ATOM 780 O O . LYS A 1 98 ? -16.636 -11.181 7.605 1.00 94.81 98 LYS A O 1
ATOM 785 N N . SER A 1 99 ? -15.304 -11.950 5.956 1.00 92.69 99 SER A N 1
ATOM 786 C CA . SER A 1 99 ? -16.379 -12.264 5.022 1.00 92.69 99 SER A CA 1
ATOM 787 C C . SER A 1 99 ? -17.240 -13.435 5.513 1.00 92.69 99 SER A C 1
ATOM 789 O O . SER A 1 99 ? -16.772 -14.400 6.139 1.00 92.69 99 SER A O 1
ATOM 791 N N . ASN A 1 100 ? -18.535 -13.334 5.243 1.00 91.94 100 ASN A N 1
ATOM 792 C CA . ASN A 1 100 ? -19.561 -14.306 5.602 1.00 91.94 100 ASN A CA 1
ATOM 793 C C . ASN A 1 100 ? -20.680 -14.309 4.543 1.00 91.94 100 ASN A C 1
ATOM 795 O O . ASN A 1 100 ? -20.530 -13.746 3.465 1.00 91.94 100 ASN A O 1
ATOM 799 N N . ASP A 1 101 ? -21.794 -14.972 4.839 1.00 91.25 101 ASP A N 1
ATOM 800 C CA . ASP A 1 101 ? -22.961 -15.094 3.962 1.00 91.25 101 ASP A CA 1
ATOM 801 C C . ASP A 1 101 ? -23.664 -13.760 3.659 1.00 91.25 101 ASP A C 1
ATOM 803 O O . ASP A 1 101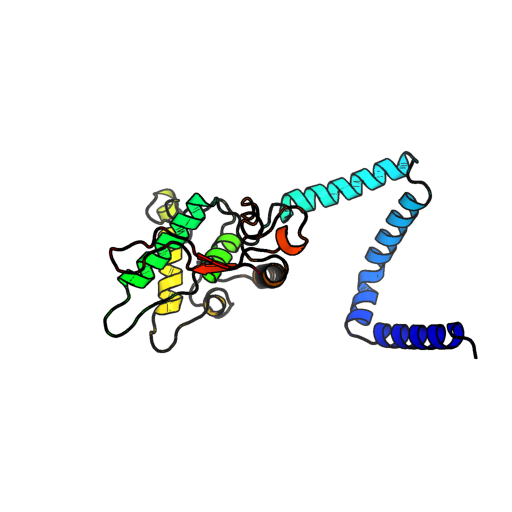 ? -24.384 -13.659 2.668 1.00 91.25 101 ASP A O 1
ATOM 807 N N . LYS A 1 102 ? -23.459 -12.734 4.490 1.00 90.00 102 LYS A N 1
ATOM 808 C CA . LYS A 1 102 ? -24.108 -11.421 4.365 1.00 90.00 102 LYS A CA 1
ATOM 809 C C . LYS A 1 102 ? -23.207 -10.357 3.753 1.00 90.00 102 LYS A C 1
ATOM 811 O O . LYS A 1 102 ? -23.713 -9.439 3.114 1.00 90.00 102 LYS A O 1
ATOM 816 N N . VAL A 1 103 ? -21.899 -10.442 3.990 1.00 91.50 103 VAL A N 1
ATOM 817 C CA . VAL A 1 103 ? -20.926 -9.427 3.567 1.00 91.50 103 VAL A CA 1
ATOM 818 C C . VAL A 1 103 ? -19.669 -10.110 3.040 1.00 91.50 103 VAL A C 1
ATOM 820 O O . VAL A 1 103 ? -19.090 -10.952 3.726 1.00 91.50 103 VAL A O 1
ATOM 823 N N . ASP A 1 104 ? -19.241 -9.714 1.841 1.00 92.31 104 ASP A N 1
ATOM 824 C CA . ASP A 1 104 ? -18.022 -10.187 1.180 1.00 92.31 104 ASP A CA 1
ATOM 825 C C . ASP A 1 104 ? -17.054 -9.009 0.969 1.00 92.31 104 ASP A C 1
ATOM 827 O O . ASP A 1 104 ? -17.325 -8.106 0.176 1.00 92.31 104 ASP A O 1
ATOM 831 N N . TYR A 1 105 ? -15.947 -8.987 1.714 1.00 92.62 105 TYR A N 1
ATOM 832 C CA . TYR A 1 105 ? -15.026 -7.847 1.795 1.00 92.62 105 TYR A CA 1
ATOM 833 C C . TYR A 1 105 ? -13.868 -7.948 0.808 1.00 92.62 105 TYR A C 1
ATOM 835 O O . TYR A 1 105 ? -13.056 -8.861 0.908 1.00 92.62 105 TYR A O 1
ATOM 843 N N . TRP A 1 106 ? -13.723 -6.968 -0.077 1.00 90.94 106 TRP A N 1
ATOM 844 C CA . TRP A 1 106 ? -12.567 -6.836 -0.970 1.00 90.94 106 TRP A CA 1
ATOM 845 C C . TRP A 1 106 ? -11.941 -5.460 -0.763 1.00 90.94 106 TRP A C 1
ATOM 847 O O . TRP A 1 106 ? -12.264 -4.502 -1.468 1.00 90.94 106 TRP A O 1
ATOM 857 N N . THR A 1 107 ? -11.107 -5.342 0.267 1.00 93.25 107 THR A N 1
ATOM 858 C CA . THR A 1 107 ? -10.525 -4.062 0.677 1.00 93.25 107 THR A CA 1
ATOM 859 C C . THR A 1 107 ? -9.540 -3.556 -0.378 1.00 93.25 107 THR A C 1
ATOM 861 O O . THR A 1 107 ? -8.845 -4.340 -1.025 1.00 93.25 107 THR A O 1
ATOM 864 N N . ASN A 1 108 ? -9.434 -2.232 -0.544 1.00 93.38 108 ASN A N 1
ATOM 865 C CA . ASN A 1 108 ? -8.391 -1.637 -1.379 1.00 93.38 108 ASN A CA 1
ATOM 866 C C . ASN A 1 108 ? -7.020 -1.730 -0.681 1.00 93.38 108 ASN A C 1
ATOM 868 O O . ASN A 1 108 ? -6.554 -0.778 -0.052 1.00 93.38 108 ASN A O 1
ATOM 872 N N . ILE A 1 109 ? -6.396 -2.906 -0.785 1.00 93.81 109 ILE A N 1
ATOM 873 C CA . ILE A 1 109 ? -5.104 -3.234 -0.168 1.00 93.81 109 ILE A CA 1
ATOM 874 C C . ILE A 1 109 ? -4.016 -2.251 -0.612 1.00 93.81 109 ILE A C 1
ATOM 876 O O . ILE A 1 109 ? -3.198 -1.831 0.205 1.00 93.81 109 ILE A O 1
ATOM 880 N N . ASP A 1 110 ? -4.023 -1.840 -1.881 1.00 90.25 110 ASP A N 1
ATOM 881 C CA . ASP A 1 110 ? -3.010 -0.934 -2.415 1.00 90.25 110 ASP A CA 1
ATOM 882 C C . ASP A 1 110 ? -3.000 0.420 -1.701 1.00 90.25 110 ASP A C 1
ATOM 884 O O . ASP A 1 110 ? -1.926 0.981 -1.507 1.00 90.25 110 ASP A O 1
ATOM 888 N N . ASP A 1 111 ? -4.161 0.969 -1.321 1.00 93.19 111 ASP A N 1
ATOM 889 C CA . ASP A 1 111 ? -4.222 2.244 -0.585 1.00 93.19 111 ASP A CA 1
ATOM 890 C C . ASP A 1 111 ? -3.651 2.087 0.828 1.00 93.19 111 ASP A C 1
ATOM 892 O O . ASP A 1 111 ? -2.940 2.966 1.314 1.00 93.19 111 ASP A O 1
ATOM 896 N N . MET A 1 112 ? -3.932 0.955 1.481 1.00 94.06 112 MET A N 1
ATOM 897 C CA . MET A 1 112 ? -3.410 0.663 2.817 1.00 94.06 112 MET A CA 1
ATOM 898 C C . MET A 1 112 ? -1.889 0.527 2.794 1.00 94.06 112 MET A C 1
ATOM 900 O O . MET A 1 112 ? -1.202 1.137 3.609 1.00 94.06 112 MET A O 1
ATOM 904 N N . LEU A 1 113 ? -1.351 -0.256 1.854 1.00 91.56 113 LEU A N 1
ATOM 905 C CA . LEU A 1 113 ? 0.091 -0.470 1.746 1.00 91.56 113 LEU A CA 1
ATOM 906 C C . LEU A 1 113 ? 0.811 0.808 1.327 1.00 91.56 113 LEU A C 1
ATOM 908 O O . LEU A 1 113 ? 1.867 1.116 1.871 1.00 91.56 113 LEU A O 1
ATOM 912 N N . PHE A 1 114 ? 0.232 1.583 0.411 1.00 89.25 114 PHE A N 1
ATOM 913 C CA . PHE A 1 114 ? 0.784 2.877 0.026 1.00 89.25 114 PHE A CA 1
ATOM 914 C C . PHE A 1 114 ? 0.886 3.831 1.229 1.00 89.25 114 PHE A C 1
ATOM 916 O O . PHE A 1 114 ? 1.955 4.384 1.484 1.00 89.25 114 PHE A O 1
ATOM 923 N N . PHE A 1 115 ? -0.168 3.934 2.042 1.00 91.94 115 PHE A N 1
ATOM 924 C CA . PHE A 1 115 ? -0.134 4.712 3.282 1.00 91.94 115 PHE A CA 1
ATOM 925 C C . PHE A 1 115 ? 0.902 4.202 4.290 1.00 91.94 115 PHE A C 1
ATOM 927 O O . PHE A 1 115 ? 1.662 4.993 4.843 1.00 91.94 115 PHE A O 1
ATOM 934 N N . MET A 1 116 ? 0.971 2.890 4.521 1.00 91.25 116 MET A N 1
ATOM 935 C CA . MET A 1 116 ? 1.937 2.318 5.464 1.00 91.25 116 MET A CA 1
ATOM 936 C C . MET A 1 116 ? 3.383 2.583 5.040 1.00 91.25 116 MET A C 1
ATOM 938 O O . MET A 1 116 ? 4.219 2.896 5.884 1.00 91.25 116 MET A O 1
ATOM 942 N N . ASN A 1 117 ? 3.665 2.529 3.738 1.00 86.06 117 ASN A N 1
ATOM 943 C CA . ASN A 1 117 ? 4.981 2.854 3.191 1.00 86.06 117 ASN A CA 1
ATOM 944 C C . ASN A 1 117 ? 5.323 4.335 3.307 1.00 86.06 117 ASN A C 1
ATOM 946 O O . ASN A 1 117 ? 6.467 4.671 3.597 1.00 86.06 117 ASN A O 1
ATOM 950 N N . PHE A 1 118 ? 4.343 5.222 3.144 1.00 85.69 118 PHE A N 1
ATOM 951 C CA . PHE A 1 118 ? 4.541 6.634 3.447 1.00 85.69 118 PHE A CA 1
ATOM 952 C C . PHE A 1 118 ? 4.846 6.851 4.937 1.00 85.69 118 PHE A C 1
ATOM 954 O O . PHE A 1 118 ? 5.798 7.542 5.287 1.00 85.69 118 PHE A O 1
ATOM 961 N N . ARG A 1 119 ? 4.062 6.226 5.824 1.00 88.06 119 ARG A N 1
ATOM 962 C CA . ARG A 1 119 ? 4.129 6.456 7.272 1.00 88.06 119 ARG A CA 1
ATOM 963 C C . ARG A 1 119 ? 5.385 5.877 7.926 1.00 88.06 119 ARG A C 1
ATOM 965 O O . ARG A 1 119 ? 5.922 6.497 8.843 1.00 88.06 119 ARG A O 1
ATOM 972 N N . TYR A 1 120 ? 5.814 4.694 7.489 1.00 84.62 120 TYR A N 1
ATOM 973 C CA . TYR A 1 120 ? 6.865 3.902 8.138 1.00 84.62 120 TYR A CA 1
ATOM 974 C C . TYR A 1 120 ? 8.058 3.582 7.230 1.00 84.62 120 TYR A C 1
ATOM 976 O O . TYR A 1 120 ? 8.986 2.895 7.657 1.00 84.62 120 TYR A O 1
ATOM 984 N N . GLY A 1 121 ? 8.062 4.081 5.994 1.00 76.94 121 GLY A N 1
ATOM 985 C CA . GLY A 1 121 ? 9.127 3.833 5.028 1.00 76.94 121 GLY A CA 1
ATOM 986 C C . GLY A 1 121 ? 9.111 2.414 4.455 1.00 76.94 121 GLY A C 1
ATOM 987 O O . GLY A 1 121 ? 8.091 1.735 4.426 1.00 76.94 121 GLY A O 1
ATOM 988 N N . SER A 1 122 ? 10.264 1.972 3.964 1.00 67.94 122 SER A N 1
ATOM 989 C CA . SER A 1 122 ? 10.475 0.697 3.257 1.00 67.94 122 SER A CA 1
ATOM 990 C C . SER A 1 122 ? 10.684 -0.500 4.179 1.00 67.94 122 SER A C 1
ATOM 992 O O . SER A 1 122 ? 10.493 -1.643 3.770 1.00 67.94 122 SER A O 1
ATOM 994 N N . ASP A 1 123 ? 11.151 -0.236 5.399 1.00 71.50 123 ASP A N 1
ATOM 995 C CA . ASP A 1 123 ? 11.788 -1.249 6.243 1.00 71.50 123 ASP A CA 1
ATOM 996 C C . ASP A 1 123 ? 10.802 -1.985 7.154 1.00 71.50 123 ASP A C 1
ATOM 998 O O . ASP A 1 123 ? 11.162 -2.981 7.791 1.00 71.50 123 ASP A O 1
ATOM 1002 N N . TRP A 1 124 ? 9.554 -1.515 7.236 1.00 84.31 124 TRP A N 1
ATOM 1003 C CA . TRP A 1 124 ? 8.541 -2.178 8.045 1.00 84.31 124 TRP A CA 1
ATOM 1004 C C . TRP A 1 124 ? 8.113 -3.499 7.401 1.00 84.31 124 TRP A C 1
ATOM 1006 O O . TRP A 1 124 ? 7.936 -3.620 6.186 1.00 84.31 124 TRP A O 1
ATOM 1016 N N . LYS A 1 125 ? 7.908 -4.501 8.255 1.00 89.12 125 LYS A N 1
ATOM 1017 C CA . LYS A 1 125 ? 7.429 -5.833 7.873 1.00 89.12 125 LYS A CA 1
ATOM 1018 C C . LYS A 1 125 ? 6.274 -6.221 8.784 1.00 89.12 125 LYS A C 1
ATOM 1020 O O . LYS A 1 125 ? 6.334 -5.869 9.965 1.00 89.12 125 LYS A O 1
ATOM 1025 N N . PRO A 1 126 ? 5.262 -6.964 8.306 1.00 90.31 126 PRO A N 1
ATOM 1026 C CA . PRO A 1 126 ? 4.111 -7.367 9.118 1.00 90.31 126 PRO A CA 1
ATOM 1027 C C . PRO A 1 126 ? 4.466 -8.012 10.466 1.00 90.31 126 PRO A C 1
ATOM 1029 O O . PRO A 1 126 ? 3.745 -7.826 11.442 1.00 90.31 126 PRO A O 1
ATOM 1032 N N . GLU A 1 127 ? 5.568 -8.755 10.520 1.00 89.81 127 GLU A N 1
ATOM 1033 C CA . GLU A 1 127 ? 6.090 -9.456 11.695 1.00 89.81 127 GLU A CA 1
ATOM 1034 C C . GLU A 1 127 ? 7.025 -8.616 12.576 1.00 89.81 127 GLU A C 1
ATOM 1036 O O . GLU A 1 127 ? 7.492 -9.094 13.603 1.00 89.81 127 GLU A O 1
ATOM 1041 N N . SER A 1 128 ? 7.365 -7.395 12.165 1.00 89.44 128 SER A N 1
ATOM 1042 C CA . SER A 1 128 ? 8.252 -6.520 12.933 1.00 89.44 128 SER A CA 1
ATOM 1043 C C . SER A 1 128 ? 7.467 -5.717 13.963 1.00 89.44 128 SER A C 1
ATOM 1045 O O . SER A 1 128 ? 6.302 -5.380 13.744 1.00 89.44 128 SER A O 1
ATOM 1047 N N . SER A 1 129 ? 8.129 -5.391 15.072 1.00 89.00 129 SER A N 1
ATOM 1048 C CA . SER A 1 129 ? 7.566 -4.599 16.163 1.00 89.00 129 SER A CA 1
ATOM 1049 C C . SER A 1 129 ? 7.012 -3.256 15.692 1.00 89.00 129 SER A C 1
ATOM 1051 O O . SER A 1 129 ? 7.705 -2.486 15.026 1.00 89.00 129 SER A O 1
ATOM 1053 N N . TRP A 1 130 ? 5.797 -2.938 16.129 1.00 88.44 130 TRP A N 1
ATOM 1054 C CA . TRP A 1 130 ? 5.122 -1.678 15.846 1.00 88.44 130 TRP A CA 1
ATOM 1055 C C . TRP A 1 130 ? 4.960 -0.846 17.119 1.00 88.44 130 TRP A C 1
ATOM 1057 O O . TRP A 1 130 ? 4.349 -1.273 18.098 1.00 88.44 130 TRP A O 1
ATOM 1067 N N . LYS A 1 131 ? 5.540 0.356 17.123 1.00 82.62 131 LYS A N 1
ATOM 1068 C CA . LYS A 1 131 ? 5.628 1.203 18.322 1.00 82.62 131 LYS A CA 1
ATOM 1069 C C . LYS A 1 131 ? 4.402 2.081 18.571 1.00 82.62 131 LYS A C 1
ATOM 1071 O O . LYS A 1 131 ? 4.208 2.498 19.709 1.00 82.62 131 LYS A O 1
ATOM 1076 N N . ASP A 1 132 ? 3.566 2.309 17.560 1.00 83.31 132 ASP A N 1
ATOM 1077 C CA . ASP A 1 132 ? 2.363 3.147 17.697 1.00 83.31 132 ASP A CA 1
ATOM 1078 C C . ASP A 1 132 ? 1.107 2.335 18.064 1.00 83.31 132 ASP A C 1
ATOM 1080 O O . ASP A 1 132 ? 0.008 2.882 18.137 1.00 83.31 132 ASP A O 1
ATOM 1084 N N . GLY A 1 133 ? 1.265 1.027 18.304 1.00 76.25 133 GLY A N 1
ATOM 1085 C CA . GLY A 1 133 ? 0.181 0.131 18.697 1.00 76.25 133 GLY A CA 1
ATOM 1086 C C . GLY A 1 133 ? -0.293 0.311 20.142 1.00 76.25 133 GLY A C 1
ATOM 1087 O O . GLY A 1 133 ? 0.201 1.142 20.909 1.00 76.25 133 GLY A O 1
ATOM 1088 N N . THR A 1 134 ? -1.259 -0.513 20.552 1.00 70.69 134 THR A N 1
ATOM 1089 C CA . THR A 1 134 ? -1.847 -0.441 21.900 1.00 70.69 134 THR A CA 1
ATOM 1090 C C . THR A 1 134 ? -0.781 -0.702 22.971 1.00 70.69 134 THR A C 1
ATOM 1092 O O . THR A 1 134 ? -0.107 -1.726 22.950 1.00 70.69 134 THR A O 1
ATOM 1095 N N . GLY A 1 135 ? -0.603 0.221 23.920 1.00 64.25 135 GLY A N 1
ATOM 1096 C CA . GLY A 1 135 ? 0.488 0.153 24.908 1.00 64.25 135 GLY A CA 1
ATOM 1097 C C . GLY A 1 135 ? 1.800 0.826 24.466 1.00 64.25 135 GLY A C 1
ATOM 1098 O O . GLY A 1 135 ? 2.768 0.823 25.228 1.00 64.25 135 GLY A O 1
ATOM 1099 N N . GLY A 1 136 ? 1.819 1.443 23.279 1.00 69.94 136 GLY A N 1
ATOM 1100 C CA . GLY A 1 136 ? 2.857 2.363 22.812 1.00 69.94 136 GLY A CA 1
ATOM 1101 C C . GLY A 1 136 ? 4.245 1.740 22.648 1.00 69.94 136 GLY A C 1
ATOM 1102 O O . GLY A 1 136 ? 4.398 0.529 22.471 1.00 69.94 136 GLY A O 1
ATOM 1103 N N . GLU A 1 137 ? 5.280 2.581 22.739 1.00 71.12 137 GLU A N 1
ATOM 1104 C CA . GLU A 1 137 ? 6.669 2.193 22.465 1.00 71.12 137 GLU A CA 1
ATOM 1105 C C . GLU A 1 137 ? 7.158 1.024 23.332 1.00 71.12 137 GLU A C 1
ATOM 1107 O O . GLU A 1 137 ? 7.899 0.168 22.845 1.00 71.12 137 GLU A O 1
ATOM 1112 N N . TRP A 1 138 ? 6.719 0.941 24.591 1.00 60.62 138 TRP A N 1
ATOM 1113 C CA . TRP A 1 138 ? 7.076 -0.156 25.493 1.00 60.62 138 TRP A CA 1
ATOM 1114 C C . TRP A 1 138 ? 6.493 -1.492 25.035 1.00 60.62 138 TRP A C 1
ATOM 1116 O O . TRP A 1 138 ? 7.213 -2.488 24.994 1.00 60.62 138 TRP A O 1
ATOM 1126 N N . ALA A 1 139 ? 5.220 -1.515 24.633 1.00 69.12 139 ALA A N 1
ATOM 1127 C CA . ALA A 1 139 ? 4.596 -2.717 24.091 1.00 69.12 139 ALA A CA 1
ATOM 1128 C C . ALA A 1 139 ? 5.209 -3.118 22.739 1.00 69.12 139 ALA A C 1
ATOM 1130 O O . ALA A 1 139 ? 5.465 -4.298 22.509 1.00 69.12 139 ALA A O 1
ATOM 1131 N N . GLY A 1 140 ? 5.535 -2.144 21.881 1.00 65.75 140 GLY A N 1
ATOM 1132 C CA . GLY A 1 140 ? 6.248 -2.395 20.625 1.00 65.75 140 GLY A CA 1
ATOM 1133 C C . GLY A 1 140 ? 7.654 -2.967 20.843 1.00 65.75 140 GLY A C 1
ATOM 1134 O O . GLY A 1 140 ? 8.019 -3.971 20.235 1.00 65.75 140 GLY A O 1
ATOM 1135 N N . THR A 1 141 ? 8.436 -2.387 21.757 1.00 68.38 141 THR A N 1
ATOM 1136 C CA . THR A 1 141 ? 9.815 -2.824 22.061 1.00 68.38 141 THR A CA 1
ATOM 1137 C C . THR A 1 141 ? 9.859 -4.228 22.669 1.00 68.38 141 THR A C 1
ATOM 1139 O O . THR A 1 141 ? 10.805 -4.972 22.429 1.00 68.38 141 THR A O 1
ATOM 1142 N N . LEU A 1 142 ? 8.819 -4.614 23.414 1.00 76.88 142 LEU A N 1
ATOM 1143 C CA . LEU A 1 142 ? 8.661 -5.963 23.967 1.00 76.88 142 LEU A CA 1
ATOM 1144 C C . LEU A 1 142 ? 8.040 -6.966 22.975 1.00 76.88 142 LEU A C 1
ATOM 1146 O O . LEU A 1 142 ? 7.871 -8.131 23.326 1.00 76.88 142 LEU A O 1
ATOM 1150 N N . GLY A 1 143 ? 7.717 -6.537 21.748 1.00 74.12 143 GLY A N 1
ATOM 1151 C CA . GLY A 1 143 ? 7.169 -7.403 20.699 1.00 74.12 143 GLY A CA 1
ATOM 1152 C C . GLY A 1 143 ? 5.697 -7.775 20.892 1.00 74.12 143 GLY A C 1
ATOM 1153 O O . GLY A 1 143 ? 5.253 -8.798 20.384 1.00 74.12 143 GLY A O 1
ATOM 1154 N N . PHE A 1 144 ? 4.926 -6.980 21.640 1.00 81.69 144 PHE A N 1
ATOM 1155 C CA . PHE A 1 144 ? 3.491 -7.222 21.831 1.00 81.69 144 PHE A CA 1
ATOM 1156 C C . PHE A 1 144 ? 2.617 -6.625 20.725 1.00 81.69 144 PHE A C 1
ATOM 1158 O O . PHE A 1 144 ? 1.476 -7.047 20.575 1.00 81.69 144 PHE A O 1
ATOM 1165 N N . ASN A 1 145 ? 3.155 -5.679 19.951 1.00 86.75 145 ASN A N 1
ATOM 1166 C CA . ASN A 1 145 ? 2.500 -5.083 18.789 1.00 86.75 145 ASN A CA 1
ATOM 1167 C C . ASN A 1 145 ? 3.369 -5.289 17.554 1.00 86.75 145 ASN A C 1
ATOM 1169 O O . ASN A 1 145 ? 4.577 -5.042 17.606 1.00 86.75 145 ASN A O 1
ATOM 1173 N N . HIS A 1 146 ? 2.748 -5.646 16.437 1.00 92.50 146 HIS A N 1
ATOM 1174 C CA . HIS A 1 146 ? 3.404 -5.826 15.148 1.00 92.50 146 HIS A CA 1
ATOM 1175 C C . HIS A 1 146 ? 2.743 -4.968 14.069 1.00 92.50 146 HIS A C 1
ATOM 1177 O O . HIS A 1 146 ? 1.601 -4.536 14.211 1.00 92.50 146 HIS A O 1
ATOM 1183 N N . TYR A 1 147 ? 3.421 -4.727 12.946 1.00 93.19 147 TYR A N 1
ATOM 1184 C CA . TYR A 1 147 ? 2.804 -3.964 11.852 1.00 93.19 147 TYR A CA 1
ATOM 1185 C C . TYR A 1 147 ? 1.608 -4.687 11.218 1.00 93.19 147 TYR A C 1
ATOM 1187 O O . TYR A 1 147 ? 0.727 -4.042 10.658 1.00 93.19 147 TYR A O 1
ATOM 1195 N N . SER A 1 148 ? 1.517 -6.012 11.342 1.00 94.06 148 SER A N 1
ATOM 1196 C CA . SER A 1 148 ? 0.291 -6.754 11.021 1.00 94.06 148 SER A CA 1
ATOM 1197 C C . SER A 1 148 ? -0.908 -6.303 11.866 1.00 94.06 148 SER A C 1
ATOM 1199 O O . SER A 1 148 ? -2.027 -6.284 11.351 1.00 94.06 148 SER A O 1
ATOM 1201 N N . ASP A 1 149 ? -0.692 -5.863 13.109 1.00 93.94 149 ASP A N 1
ATOM 1202 C CA . ASP A 1 149 ? -1.735 -5.265 13.945 1.00 93.94 149 ASP A CA 1
ATOM 1203 C C . ASP A 1 149 ? -2.149 -3.890 13.415 1.00 93.94 149 ASP A C 1
ATOM 1205 O O . ASP A 1 149 ? -3.344 -3.620 13.345 1.00 93.94 149 ASP A O 1
ATOM 1209 N N . ALA A 1 150 ? -1.203 -3.073 12.937 1.00 94.88 150 ALA A N 1
ATOM 1210 C CA . ALA A 1 150 ? -1.510 -1.809 12.258 1.00 94.88 150 ALA A CA 1
ATOM 1211 C C . ALA A 1 150 ? -2.358 -2.034 10.993 1.00 94.88 150 ALA A C 1
ATOM 1213 O O . ALA A 1 150 ? -3.357 -1.350 10.775 1.00 94.88 150 ALA A O 1
ATOM 1214 N N . LEU A 1 151 ? -2.012 -3.043 10.181 1.00 96.44 151 LEU A N 1
ATOM 1215 C CA . LEU A 1 151 ? -2.793 -3.425 8.999 1.00 96.44 151 LEU A CA 1
ATOM 1216 C C . LEU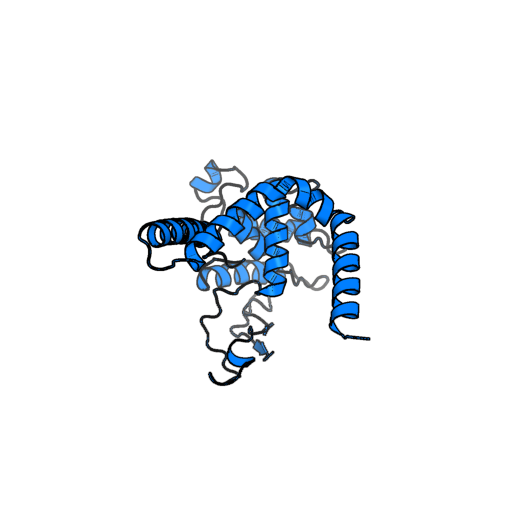 A 1 151 ? -4.208 -3.887 9.371 1.00 96.44 151 LEU A C 1
ATOM 1218 O O . LEU A 1 151 ? -5.177 -3.504 8.715 1.00 96.44 151 LEU A O 1
ATOM 1222 N N . ASN A 1 152 ? -4.340 -4.687 10.432 1.00 95.81 152 ASN A N 1
ATOM 1223 C CA . ASN A 1 152 ? -5.641 -5.114 10.942 1.00 95.81 152 ASN A CA 1
ATOM 1224 C C . ASN A 1 152 ? -6.455 -3.930 11.482 1.00 95.81 152 ASN A C 1
ATOM 1226 O O . ASN A 1 152 ? -7.673 -3.909 11.318 1.00 95.81 152 ASN A O 1
ATOM 1230 N N . ASP A 1 153 ? -5.801 -2.965 12.124 1.00 95.38 153 ASP A N 1
ATOM 1231 C CA . ASP A 1 153 ? -6.434 -1.784 12.701 1.00 95.38 153 ASP A CA 1
ATOM 1232 C C . ASP A 1 153 ? -6.947 -0.824 11.619 1.00 95.38 153 ASP A C 1
ATOM 1234 O O . ASP A 1 153 ? -8.108 -0.410 11.670 1.00 95.38 153 ASP A O 1
ATOM 1238 N N . LEU A 1 154 ? -6.149 -0.577 10.571 1.00 96.69 154 LEU A N 1
ATOM 1239 C CA . LEU A 1 154 ? -6.608 0.108 9.357 1.00 96.69 154 LEU A CA 1
ATOM 1240 C C . LEU A 1 154 ? -7.809 -0.617 8.747 1.00 96.69 154 LEU A C 1
ATOM 1242 O O . LEU A 1 154 ? -8.842 0.003 8.508 1.00 96.69 154 LEU A O 1
ATOM 1246 N N . TRP A 1 155 ? -7.709 -1.937 8.550 1.00 97.12 155 TRP A N 1
ATOM 1247 C CA . TRP A 1 155 ? -8.802 -2.733 7.990 1.00 97.12 155 TRP A CA 1
ATOM 1248 C C . TRP A 1 155 ? -10.087 -2.579 8.807 1.00 97.12 155 TRP A C 1
ATOM 1250 O O . TRP A 1 155 ? -11.154 -2.369 8.233 1.00 97.12 155 TRP A O 1
ATOM 1260 N N . ASN A 1 156 ? -9.996 -2.649 10.140 1.00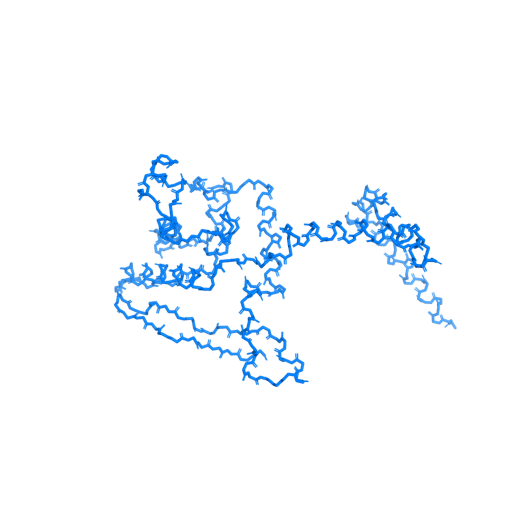 95.25 156 ASN A N 1
ATOM 1261 C CA . ASN A 1 156 ? -11.157 -2.503 11.015 1.00 95.25 156 ASN A CA 1
ATOM 1262 C C . ASN A 1 156 ? -11.781 -1.112 10.862 1.00 95.25 156 ASN A C 1
ATOM 1264 O O . ASN A 1 156 ? -12.994 -1.016 10.761 1.00 95.25 156 ASN A O 1
ATOM 1268 N N . HIS A 1 157 ? -10.984 -0.045 10.796 1.00 95.12 157 HIS A N 1
ATOM 1269 C CA . HIS A 1 157 ? -11.509 1.316 10.663 1.00 95.12 157 HIS A CA 1
ATOM 1270 C C . HIS A 1 157 ? -12.088 1.628 9.276 1.00 95.12 157 HIS A C 1
ATOM 1272 O O . HIS A 1 157 ? -12.952 2.505 9.168 1.00 95.12 157 HIS A O 1
ATOM 1278 N N . LEU A 1 158 ? -11.635 0.922 8.233 1.00 95.75 158 LEU A N 1
ATOM 1279 C CA . LEU A 1 158 ? -12.206 0.996 6.886 1.00 95.75 158 LEU A CA 1
ATOM 1280 C C . LEU A 1 158 ? -13.538 0.245 6.772 1.00 95.75 158 LEU A C 1
ATOM 1282 O O . LEU A 1 158 ? -14.439 0.702 6.071 1.00 95.75 158 LEU A O 1
ATOM 1286 N N . ASN A 1 159 ? -13.648 -0.896 7.455 1.00 94.62 159 ASN A N 1
ATOM 1287 C CA . ASN A 1 159 ? -14.688 -1.899 7.217 1.00 94.62 159 ASN A CA 1
ATOM 1288 C C . ASN A 1 159 ? -15.625 -2.148 8.419 1.00 94.62 159 ASN A C 1
ATOM 1290 O O . ASN A 1 159 ? -16.405 -3.104 8.389 1.00 94.62 159 ASN A O 1
ATOM 1294 N N . ASP A 1 160 ? -15.543 -1.328 9.475 1.00 89.69 160 ASP A N 1
ATOM 1295 C CA . ASP A 1 160 ? -16.334 -1.445 10.715 1.00 89.69 160 ASP A CA 1
ATOM 1296 C C . ASP A 1 160 ? -17.847 -1.393 10.480 1.00 89.69 160 ASP A C 1
ATOM 1298 O O . ASP A 1 160 ? -18.596 -2.095 11.161 1.00 89.69 160 ASP A O 1
ATOM 1302 N N . ASP A 1 161 ? -18.285 -0.590 9.511 1.00 91.25 161 ASP A N 1
ATOM 1303 C CA . ASP A 1 161 ? -19.680 -0.457 9.102 1.00 91.25 161 ASP A CA 1
ATOM 1304 C C . ASP A 1 161 ? -19.891 -0.990 7.670 1.00 91.25 161 ASP A C 1
ATOM 1306 O O . ASP A 1 161 ? -19.549 -0.308 6.698 1.00 91.25 161 ASP A O 1
ATOM 1310 N N . PRO A 1 162 ? -20.507 -2.178 7.500 1.00 88.88 162 PRO A N 1
ATOM 1311 C CA . PRO A 1 162 ? -20.796 -2.746 6.182 1.00 88.88 162 PRO A CA 1
ATOM 1312 C C . PRO A 1 162 ? -21.692 -1.873 5.295 1.00 88.88 162 PRO A C 1
ATOM 1314 O O . PRO A 1 162 ? -21.718 -2.059 4.079 1.00 88.88 162 PRO A O 1
ATOM 1317 N N . HIS A 1 163 ? -22.456 -0.948 5.881 1.00 91.12 163 HIS A N 1
ATOM 1318 C CA . HIS A 1 163 ? -23.341 -0.043 5.149 1.00 91.12 163 HIS A CA 1
ATOM 1319 C C . HIS A 1 163 ? -22.677 1.297 4.816 1.00 91.12 163 HIS A C 1
ATOM 1321 O O . HIS A 1 163 ? -23.236 2.073 4.040 1.00 91.12 163 HIS A O 1
ATOM 1327 N N . ASN A 1 164 ? -21.493 1.564 5.371 1.00 91.44 164 ASN A N 1
ATOM 1328 C CA . ASN A 1 164 ? -20.760 2.807 5.182 1.00 91.44 164 ASN A CA 1
ATOM 1329 C C . ASN A 1 164 ? -19.242 2.565 5.224 1.00 91.44 164 ASN A C 1
ATOM 1331 O O . ASN A 1 164 ? -18.543 3.011 6.136 1.00 91.44 164 ASN A O 1
ATOM 1335 N N . LEU A 1 165 ? -18.742 1.848 4.214 1.00 91.56 165 LEU A N 1
ATOM 1336 C CA . LEU A 1 165 ? -17.313 1.579 4.064 1.00 91.56 165 LEU A CA 1
ATOM 1337 C C . LEU A 1 165 ? -16.536 2.883 3.864 1.00 91.56 165 LEU A C 1
ATOM 1339 O O . LEU A 1 165 ? -16.894 3.713 3.021 1.00 91.56 165 LEU A O 1
ATOM 1343 N N . LYS A 1 166 ? -15.444 3.033 4.613 1.00 94.56 166 LYS A N 1
ATOM 1344 C CA . LYS A 1 166 ? -14.560 4.196 4.518 1.00 94.56 166 LYS A CA 1
ATOM 1345 C C . LYS A 1 166 ? -13.442 3.956 3.506 1.00 94.56 166 LYS A C 1
ATOM 1347 O O . LYS A 1 166 ? -13.147 2.828 3.113 1.00 94.56 166 LYS A O 1
ATOM 1352 N N . LYS A 1 167 ? -12.790 5.037 3.090 1.00 94.25 167 LYS A N 1
ATOM 1353 C CA . LYS A 1 167 ? -11.558 5.027 2.293 1.00 94.25 167 LYS A CA 1
ATOM 1354 C C . LYS A 1 167 ? -10.371 5.374 3.180 1.00 94.25 167 LYS A C 1
ATOM 1356 O O . LYS A 1 167 ? -10.531 5.988 4.231 1.00 94.25 167 LYS A O 1
ATOM 1361 N N . MET A 1 168 ? -9.158 5.072 2.717 1.00 94.06 168 MET A N 1
ATOM 1362 C CA . MET A 1 168 ? -7.941 5.459 3.445 1.00 94.06 168 MET A CA 1
ATOM 1363 C C . MET A 1 168 ? -7.877 6.964 3.732 1.00 94.06 168 MET A C 1
ATOM 1365 O O . MET A 1 168 ? -7.457 7.352 4.818 1.00 94.06 168 MET A O 1
ATOM 1369 N N . ALA A 1 169 ? -8.401 7.798 2.826 1.00 92.94 169 ALA A N 1
ATOM 1370 C CA . ALA A 1 169 ? -8.519 9.245 3.019 1.00 92.94 169 ALA A CA 1
ATOM 1371 C C . ALA A 1 169 ? -9.302 9.671 4.268 1.00 92.94 169 ALA A C 1
ATOM 1373 O O . ALA A 1 169 ? -9.019 10.726 4.836 1.00 92.94 169 ALA A O 1
ATOM 1374 N N . ASP A 1 170 ? -10.241 8.845 4.728 1.00 94.62 170 ASP A N 1
ATOM 1375 C CA . ASP A 1 170 ? -11.010 9.107 5.942 1.00 94.62 170 ASP A CA 1
ATOM 1376 C C . ASP A 1 170 ? -10.201 8.810 7.218 1.00 94.62 170 ASP A C 1
ATOM 1378 O O . ASP A 1 170 ? -10.562 9.279 8.299 1.00 94.62 170 ASP A O 1
ATOM 1382 N N . LEU A 1 171 ? -9.107 8.043 7.107 1.00 95.25 171 LEU A N 1
ATOM 1383 C CA . LEU A 1 171 ? -8.307 7.574 8.242 1.00 95.25 171 LEU A CA 1
ATOM 1384 C C . LEU A 1 171 ? -7.069 8.423 8.527 1.00 95.25 171 LEU A C 1
ATOM 1386 O O . LEU A 1 171 ? -6.618 8.440 9.670 1.00 95.25 171 LEU A O 1
ATOM 1390 N N . TYR A 1 172 ? -6.544 9.148 7.539 1.00 93.69 172 TYR A N 1
ATOM 1391 C CA . TYR A 1 172 ? -5.348 9.977 7.723 1.00 93.69 172 TYR A CA 1
ATOM 1392 C C . TYR A 1 172 ? -5.619 11.485 7.797 1.00 93.69 172 TYR A C 1
ATOM 1394 O O . TYR A 1 172 ? -4.721 12.269 8.102 1.00 93.69 172 TYR A O 1
ATOM 1402 N N . GLY A 1 173 ? -6.853 11.917 7.520 1.00 88.44 173 GLY A N 1
ATOM 1403 C CA . GLY A 1 173 ? -7.245 13.324 7.594 1.00 88.44 173 GLY A CA 1
ATOM 1404 C C . GLY A 1 173 ? -7.334 13.865 9.026 1.00 88.44 173 GLY A C 1
ATOM 1405 O O . GLY A 1 173 ? -7.437 13.119 10.000 1.00 88.44 173 GLY A O 1
ATOM 1406 N N . SER A 1 174 ? -7.391 15.192 9.157 1.00 85.00 174 SER A N 1
ATOM 1407 C CA . SER A 1 174 ? -7.477 15.886 10.453 1.00 85.00 174 SER A CA 1
ATOM 1408 C C . SER A 1 174 ? -8.707 15.506 11.291 1.00 85.00 174 SER A C 1
ATOM 1410 O O . SER A 1 174 ? -8.660 15.564 12.519 1.00 85.00 174 SER A O 1
ATOM 1412 N N . SER A 1 175 ? -9.796 15.076 10.647 1.00 87.12 175 SER A N 1
ATOM 1413 C CA . SER A 1 175 ? -11.020 14.592 11.298 1.00 87.12 175 SER A CA 1
ATOM 1414 C C . SER A 1 175 ? -10.995 13.108 11.677 1.00 87.12 175 SER A C 1
ATOM 1416 O O . SER A 1 175 ? -11.997 12.604 12.188 1.00 87.12 175 SER A O 1
ATOM 1418 N N . SER A 1 176 ? -9.905 12.391 11.393 1.00 90.50 176 SER A N 1
ATOM 1419 C CA . SER A 1 176 ? -9.798 10.968 11.707 1.00 90.50 176 SER A CA 1
ATOM 1420 C C . SER A 1 176 ? -9.923 10.722 13.214 1.00 90.50 176 SER A C 1
ATOM 1422 O O . SER A 1 176 ? -9.562 11.561 14.037 1.00 90.50 176 SER A O 1
ATOM 1424 N N . LYS A 1 177 ? -10.444 9.555 13.589 1.00 88.56 177 LYS A N 1
ATOM 1425 C CA . LYS A 1 177 ? -10.420 9.066 14.980 1.00 88.56 177 LYS A CA 1
ATOM 1426 C C . LYS A 1 177 ? -9.222 8.153 15.248 1.00 88.56 177 LYS A C 1
ATOM 1428 O O . LYS A 1 177 ? -8.986 7.777 16.390 1.00 88.56 177 LYS A O 1
ATOM 1433 N N . LEU A 1 178 ? -8.490 7.794 14.195 1.00 92.50 178 LEU A N 1
ATOM 1434 C CA . LEU A 1 178 ? -7.333 6.922 14.254 1.00 92.50 178 LEU A CA 1
ATOM 1435 C C . LEU A 1 178 ? -6.075 7.768 14.442 1.00 92.50 178 LEU A C 1
ATOM 1437 O O . LEU A 1 178 ? -5.456 8.203 13.475 1.00 92.50 178 LEU A O 1
ATOM 1441 N N . GLU A 1 179 ? -5.735 8.049 15.700 1.00 90.94 179 GLU A N 1
ATOM 1442 C CA . GLU A 1 179 ? -4.700 9.034 16.042 1.00 90.94 179 GLU A CA 1
ATOM 1443 C C . GLU A 1 179 ? -3.333 8.725 15.420 1.00 90.94 179 GLU A C 1
ATOM 1445 O O . GLU A 1 179 ? -2.694 9.630 14.896 1.00 90.94 179 GLU A O 1
ATOM 1450 N N . TRP A 1 180 ? -2.898 7.461 15.411 1.00 91.75 180 TRP A N 1
ATOM 1451 C CA . TRP A 1 180 ? -1.587 7.093 14.859 1.00 91.75 180 TRP A CA 1
ATOM 1452 C C . TRP A 1 180 ? -1.495 7.289 13.336 1.00 91.75 180 TRP A C 1
ATOM 1454 O O . TRP A 1 180 ? -0.397 7.482 12.801 1.00 91.75 180 TRP A O 1
ATOM 1464 N N . ALA A 1 181 ? -2.644 7.249 12.652 1.00 93.69 181 ALA A N 1
ATOM 1465 C CA . ALA A 1 181 ? -2.740 7.374 11.205 1.00 93.69 181 ALA A CA 1
ATOM 1466 C C . ALA A 1 181 ? -2.927 8.825 10.735 1.00 93.69 181 ALA A C 1
ATOM 1468 O O . ALA A 1 181 ? -2.785 9.096 9.543 1.00 93.69 181 ALA A O 1
ATOM 1469 N N . LYS A 1 182 ? -3.237 9.763 11.640 1.00 94.44 182 LYS A N 1
ATOM 1470 C CA . LYS A 1 182 ? -3.376 11.181 11.292 1.00 94.44 182 LYS A CA 1
ATOM 1471 C C . LYS A 1 182 ? -2.076 11.737 10.738 1.00 94.44 182 LYS A C 1
ATOM 1473 O O . LYS A 1 182 ? -1.018 11.576 11.340 1.00 94.44 182 LYS A O 1
ATOM 1478 N N . LEU A 1 183 ? -2.200 12.473 9.643 1.00 89.31 183 LEU A N 1
ATOM 1479 C CA . LEU A 1 183 ? -1.112 13.243 9.061 1.00 89.31 183 LEU A CA 1
ATOM 1480 C C . LEU A 1 183 ? -1.252 14.717 9.431 1.00 89.31 183 LEU A C 1
ATOM 1482 O O . LEU A 1 183 ? -2.356 15.270 9.458 1.00 89.31 183 LEU A O 1
ATOM 1486 N N . SER A 1 184 ? -0.119 15.359 9.700 1.00 88.25 184 SER A N 1
ATOM 1487 C CA . SER A 1 184 ? -0.030 16.817 9.760 1.00 88.25 184 SER A CA 1
ATOM 1488 C C . SER A 1 184 ? -0.317 17.446 8.392 1.00 88.25 184 SER A C 1
ATOM 1490 O O . SER A 1 184 ? -0.279 16.776 7.360 1.00 88.25 184 SER A O 1
ATOM 1492 N N . ASP A 1 185 ? -0.571 18.757 8.359 1.00 87.69 185 ASP A N 1
ATOM 1493 C CA . ASP A 1 185 ? -0.833 19.470 7.101 1.00 87.69 185 ASP A CA 1
ATOM 1494 C C . ASP A 1 185 ? 0.321 19.326 6.091 1.00 87.69 185 ASP A C 1
ATOM 1496 O O . ASP A 1 185 ? 0.065 19.186 4.896 1.00 87.69 185 ASP A O 1
ATOM 1500 N N . SER A 1 186 ? 1.576 19.315 6.563 1.00 82.75 186 SER A N 1
ATOM 1501 C CA . SER A 1 186 ? 2.754 19.103 5.712 1.00 82.75 186 SER A CA 1
ATOM 1502 C C . SER A 1 186 ? 2.836 17.674 5.183 1.00 82.75 186 SER A C 1
ATOM 1504 O O . SER A 1 186 ? 3.016 17.478 3.987 1.00 82.75 186 SER A O 1
ATOM 1506 N N . GLU A 1 187 ? 2.638 16.673 6.044 1.00 85.44 187 GLU A N 1
ATOM 1507 C CA . GLU A 1 187 ? 2.654 15.265 5.624 1.00 85.44 187 GLU A CA 1
ATOM 1508 C C . GLU A 1 187 ? 1.509 14.960 4.650 1.00 85.44 187 GLU A C 1
ATOM 1510 O O . GLU A 1 187 ? 1.669 14.181 3.717 1.00 85.44 187 GLU A O 1
ATOM 1515 N N . LEU A 1 188 ? 0.351 15.598 4.827 1.00 88.25 188 LEU A N 1
ATOM 1516 C CA . LEU A 1 188 ? -0.783 15.456 3.922 1.00 88.25 188 LEU A CA 1
ATOM 1517 C C . LEU A 1 188 ? -0.501 16.052 2.534 1.00 88.25 188 LEU A C 1
ATOM 1519 O O . LEU A 1 188 ? -1.009 15.532 1.538 1.00 88.25 188 LEU A O 1
ATOM 1523 N N . GLU A 1 189 ? 0.250 17.153 2.458 1.00 83.62 189 GLU A N 1
ATOM 1524 C CA . GLU A 1 189 ? 0.698 17.734 1.187 1.00 83.62 189 GLU A CA 1
ATOM 1525 C C . GLU A 1 189 ? 1.667 16.779 0.480 1.00 83.62 189 GLU A C 1
ATOM 1527 O O . GLU A 1 189 ? 1.415 16.410 -0.666 1.00 83.62 189 GLU A O 1
ATOM 1532 N N . GLU A 1 190 ? 2.678 16.277 1.193 1.00 81.31 190 GLU A N 1
ATOM 1533 C CA . GLU A 1 190 ? 3.646 15.300 0.673 1.00 81.31 190 GLU A CA 1
ATOM 1534 C C . GLU A 1 190 ? 2.972 14.001 0.203 1.00 81.31 190 GLU A C 1
ATOM 1536 O O . GLU A 1 190 ? 3.223 13.521 -0.904 1.00 81.31 190 GLU A O 1
ATOM 1541 N N . TYR A 1 191 ? 2.055 13.452 1.004 1.00 82.44 191 TYR A N 1
ATOM 1542 C CA . TYR A 1 191 ? 1.312 12.242 0.660 1.00 82.44 191 TYR A CA 1
ATOM 1543 C C . TYR A 1 191 ? 0.497 12.419 -0.629 1.00 82.44 191 TYR A C 1
ATOM 1545 O O . TYR A 1 191 ? 0.502 11.544 -1.494 1.00 82.44 191 TYR A O 1
ATOM 1553 N N . LYS A 1 192 ? -0.160 13.572 -0.809 1.00 85.56 192 LYS A N 1
ATOM 1554 C CA . LYS A 1 192 ? -0.922 13.877 -2.032 1.00 85.56 192 LYS A CA 1
ATOM 1555 C C . LYS A 1 192 ? -0.028 14.069 -3.251 1.00 85.56 192 LYS A C 1
ATOM 1557 O O . LYS A 1 192 ? -0.412 13.663 -4.346 1.00 85.56 192 LYS A O 1
ATOM 1562 N N . GLU A 1 193 ? 1.143 14.681 -3.088 1.00 79.75 193 GLU A N 1
ATOM 1563 C CA . GLU A 1 193 ? 2.126 14.779 -4.171 1.00 79.75 193 GLU A CA 1
ATOM 1564 C C . GLU A 1 193 ? 2.586 13.386 -4.620 1.00 79.75 193 GLU A C 1
ATOM 1566 O O . GLU A 1 193 ? 2.646 13.118 -5.822 1.00 79.75 193 GLU A O 1
ATOM 1571 N N . LEU A 1 194 ? 2.817 12.471 -3.672 1.00 77.31 194 LEU A N 1
ATOM 1572 C CA . LEU A 1 194 ? 3.127 11.076 -3.978 1.00 77.31 194 LEU A CA 1
ATOM 1573 C C . LEU A 1 194 ? 1.952 10.357 -4.657 1.00 77.31 194 LEU A C 1
ATOM 1575 O O . LEU A 1 194 ? 2.176 9.642 -5.631 1.00 77.31 194 LEU A O 1
ATOM 1579 N N . GLU A 1 195 ? 0.705 10.564 -4.214 1.00 80.44 195 GLU A N 1
ATOM 1580 C CA . GLU A 1 195 ? -0.480 10.009 -4.887 1.00 80.44 195 GLU A CA 1
ATOM 1581 C C . GLU A 1 195 ? -0.573 10.458 -6.350 1.00 80.44 195 GLU A C 1
ATOM 1583 O O . GLU A 1 195 ? -0.817 9.628 -7.228 1.00 80.44 195 GLU A O 1
ATOM 1588 N N . GLU A 1 196 ? -0.363 11.746 -6.638 1.00 77.81 196 GLU A N 1
ATOM 1589 C CA . GLU A 1 196 ? -0.355 12.255 -8.015 1.00 77.81 196 GLU A CA 1
ATOM 1590 C C . GLU A 1 196 ? 0.790 11.650 -8.832 1.00 77.81 196 GLU A C 1
ATOM 1592 O O . GLU A 1 196 ? 0.560 11.202 -9.957 1.00 77.81 196 GLU A O 1
ATOM 1597 N N . LEU A 1 197 ? 1.989 11.534 -8.251 1.00 70.88 197 LEU A N 1
ATOM 1598 C CA . LEU A 1 197 ? 3.119 10.873 -8.902 1.00 70.88 197 LEU A CA 1
ATOM 1599 C C . LEU A 1 197 ? 2.781 9.420 -9.268 1.00 70.88 197 LEU A C 1
ATOM 1601 O O . LEU A 1 197 ? 3.086 8.978 -10.376 1.00 70.88 197 LEU A O 1
ATOM 1605 N N . THR A 1 198 ? 2.078 8.687 -8.394 1.00 70.81 198 THR A N 1
ATOM 1606 C CA . THR A 1 198 ? 1.684 7.292 -8.669 1.00 70.81 198 THR A CA 1
ATOM 1607 C C . THR A 1 198 ? 0.766 7.145 -9.882 1.00 70.81 198 THR A C 1
ATOM 1609 O O . THR A 1 198 ? 0.730 6.075 -10.487 1.00 70.81 198 THR A O 1
ATOM 1612 N N . LYS A 1 199 ? 0.031 8.196 -10.269 1.00 75.69 199 LYS A N 1
ATOM 1613 C CA . LYS A 1 199 ? -0.813 8.173 -11.475 1.00 75.69 199 LYS A CA 1
ATOM 1614 C C . LYS A 1 199 ? 0.016 8.245 -12.753 1.00 75.69 199 LYS A C 1
ATOM 1616 O O . LYS A 1 199 ? -0.444 7.774 -13.789 1.00 75.69 199 LYS A O 1
ATOM 1621 N N . GLU A 1 200 ? 1.211 8.827 -12.681 1.00 66.62 200 GLU A N 1
ATOM 1622 C CA . GLU A 1 200 ? 2.132 8.943 -13.811 1.00 66.62 200 GLU A CA 1
ATOM 1623 C C . GLU A 1 200 ? 3.056 7.725 -13.918 1.00 66.62 200 GLU A C 1
ATOM 1625 O O . GLU A 1 200 ? 3.210 7.173 -15.005 1.00 66.62 200 GLU A O 1
ATOM 1630 N N . VAL A 1 201 ? 3.648 7.287 -12.800 1.00 64.69 201 VAL A N 1
ATOM 1631 C CA . VAL A 1 201 ? 4.690 6.236 -12.796 1.00 64.69 201 VAL A CA 1
ATOM 1632 C C . VAL A 1 201 ? 4.211 4.875 -12.277 1.00 64.69 201 VAL A C 1
ATOM 1634 O O . VAL A 1 201 ? 4.944 3.891 -12.343 1.00 64.69 201 VAL A O 1
ATOM 1637 N N . GLY A 1 202 ? 2.979 4.790 -11.772 1.00 69.25 202 GLY A N 1
ATOM 1638 C CA . GLY A 1 202 ? 2.463 3.617 -11.064 1.00 69.25 202 GLY A CA 1
ATOM 1639 C C . GLY A 1 202 ? 2.868 3.586 -9.585 1.00 69.25 202 GLY A C 1
ATOM 1640 O O . GLY A 1 202 ? 3.734 4.329 -9.133 1.00 69.25 202 GLY A O 1
ATOM 1641 N N . ARG A 1 203 ? 2.227 2.712 -8.795 1.00 73.12 203 ARG A N 1
ATOM 1642 C CA . ARG A 1 203 ? 2.498 2.568 -7.345 1.00 73.12 203 ARG A CA 1
ATOM 1643 C C . ARG A 1 203 ? 3.744 1.747 -7.020 1.00 73.12 203 ARG A C 1
ATOM 1645 O O . ARG A 1 203 ? 4.355 1.940 -5.976 1.00 73.12 203 ARG A O 1
ATOM 1652 N N . TYR A 1 204 ? 4.119 0.855 -7.930 1.00 71.50 204 TYR A N 1
ATOM 1653 C CA . TYR A 1 204 ? 5.185 -0.131 -7.755 1.00 71.50 204 TYR A CA 1
ATOM 1654 C C . TYR A 1 204 ? 6.254 -0.014 -8.863 1.00 71.50 204 TYR A C 1
ATOM 1656 O O . TYR A 1 204 ? 6.582 -1.021 -9.488 1.00 71.50 204 TYR A O 1
ATOM 1664 N N . PRO A 1 205 ? 6.780 1.192 -9.170 1.00 61.78 205 PRO A N 1
ATOM 1665 C CA . PRO A 1 205 ? 7.687 1.395 -10.302 1.00 61.78 205 PRO A CA 1
ATOM 1666 C C . PRO A 1 205 ? 9.026 0.670 -10.113 1.00 61.78 205 PRO A C 1
ATOM 1668 O O . PRO A 1 205 ? 9.618 0.214 -11.083 1.00 61.78 205 PRO A O 1
ATOM 1671 N N . SER A 1 206 ? 9.478 0.512 -8.866 1.00 57.16 206 SER A N 1
ATOM 1672 C CA . SER A 1 206 ? 10.718 -0.179 -8.493 1.00 57.16 206 SER A CA 1
ATOM 1673 C C . SER A 1 206 ? 10.653 -1.701 -8.644 1.00 57.16 206 SER A C 1
ATOM 1675 O O . SER A 1 206 ? 11.696 -2.333 -8.732 1.00 57.16 206 SER A O 1
ATOM 1677 N N . TYR A 1 207 ? 9.456 -2.293 -8.711 1.00 61.84 207 TYR A N 1
ATOM 1678 C CA . TYR A 1 207 ? 9.279 -3.743 -8.871 1.00 61.84 207 TYR A CA 1
ATOM 1679 C C . TYR A 1 207 ? 9.137 -4.168 -10.335 1.00 61.84 207 TYR A C 1
ATOM 1681 O O . TYR A 1 207 ? 8.828 -5.324 -10.627 1.00 61.84 207 TYR A O 1
ATOM 1689 N N . GLN A 1 208 ? 9.390 -3.255 -11.277 1.00 58.12 208 GLN A N 1
ATOM 1690 C CA . GLN A 1 208 ? 9.524 -3.567 -12.701 1.00 58.12 208 GLN A CA 1
ATOM 1691 C C . GLN A 1 208 ? 10.883 -4.225 -13.008 1.00 58.12 208 GLN A C 1
ATOM 1693 O O . GLN A 1 208 ? 11.537 -3.901 -13.992 1.00 58.12 208 GLN A O 1
ATOM 1698 N N . GLU A 1 209 ? 11.332 -5.153 -12.161 1.00 53.97 209 GLU A N 1
ATOM 1699 C CA . GLU A 1 209 ? 12.521 -5.968 -12.444 1.00 53.97 209 GLU A CA 1
ATOM 1700 C C . GLU A 1 209 ? 12.228 -7.047 -13.496 1.00 53.97 209 GLU A C 1
ATOM 1702 O O . GLU A 1 209 ? 13.136 -7.574 -14.140 1.00 53.97 209 GLU A O 1
ATOM 1707 N N . LEU A 1 210 ? 10.948 -7.379 -13.688 1.00 59.69 210 LEU A N 1
ATOM 1708 C CA . LEU A 1 210 ? 10.512 -8.307 -14.719 1.00 59.69 210 LEU A CA 1
ATOM 1709 C C . LEU A 1 210 ? 10.418 -7.581 -16.060 1.00 59.69 210 LEU A C 1
ATOM 1711 O O . LEU A 1 210 ? 9.559 -6.717 -16.250 1.00 59.69 210 LEU A O 1
ATOM 1715 N N . ALA A 1 211 ? 11.271 -8.002 -16.995 1.00 69.06 211 ALA A N 1
ATOM 1716 C CA . ALA A 1 211 ? 11.103 -7.748 -18.420 1.00 69.06 211 ALA A CA 1
ATOM 1717 C C . ALA A 1 211 ? 9.640 -7.965 -18.817 1.00 69.06 211 ALA A C 1
ATOM 1719 O O . ALA A 1 211 ? 9.029 -8.960 -18.410 1.00 69.06 211 ALA A O 1
ATOM 1720 N N . ASN A 1 212 ? 9.078 -7.045 -19.601 1.00 76.56 212 ASN A N 1
ATOM 1721 C CA . ASN A 1 212 ? 7.700 -7.174 -20.043 1.00 76.56 212 ASN A CA 1
ATOM 1722 C C . ASN A 1 212 ? 7.568 -8.454 -20.887 1.00 76.56 212 ASN A C 1
ATOM 1724 O O . ASN A 1 212 ? 8.131 -8.517 -21.978 1.00 76.56 212 ASN A O 1
ATOM 1728 N N . PRO A 1 213 ? 6.835 -9.483 -20.421 1.00 82.38 213 PRO A N 1
ATOM 1729 C CA . PRO A 1 213 ? 6.815 -10.775 -21.097 1.00 82.38 213 PRO A CA 1
ATOM 1730 C C . PRO A 1 213 ? 5.931 -10.768 -22.353 1.00 82.38 213 PRO A C 1
ATOM 1732 O O . PRO A 1 213 ? 5.863 -11.776 -23.053 1.00 82.38 213 PRO A O 1
ATOM 1735 N N . PHE A 1 214 ? 5.209 -9.673 -22.615 1.00 85.88 214 PHE A N 1
ATOM 1736 C CA . PHE A 1 214 ? 4.270 -9.556 -23.731 1.00 85.88 214 PHE A CA 1
ATOM 1737 C C . PHE A 1 214 ? 4.877 -8.907 -24.976 1.00 85.88 214 PHE A C 1
ATOM 1739 O O . PHE A 1 214 ? 4.324 -9.068 -26.062 1.00 85.88 214 PHE A O 1
ATOM 1746 N N . TYR A 1 215 ? 5.995 -8.197 -24.827 1.00 86.06 215 TYR A N 1
ATOM 1747 C CA . TYR A 1 215 ? 6.631 -7.427 -25.892 1.00 86.06 215 TYR A CA 1
ATOM 1748 C C . TYR A 1 215 ? 8.123 -7.777 -25.980 1.00 86.06 215 TYR A C 1
ATOM 1750 O O . TYR A 1 215 ? 8.716 -8.229 -25.004 1.00 86.06 215 TYR A O 1
ATOM 1758 N N . GLN A 1 216 ? 8.731 -7.604 -27.153 1.00 87.81 216 GLN A N 1
ATOM 1759 C CA . GLN A 1 216 ? 10.183 -7.757 -27.320 1.00 87.81 216 GLN A CA 1
ATOM 1760 C C . GLN A 1 216 ? 10.901 -6.446 -26.992 1.00 87.81 216 GLN A C 1
ATOM 1762 O O . GLN A 1 216 ? 10.284 -5.390 -27.060 1.00 87.81 216 GLN A O 1
ATOM 1767 N N . GLU A 1 217 ? 12.192 -6.500 -26.651 1.00 84.25 217 GLU A N 1
ATOM 1768 C CA . GLU A 1 217 ? 12.979 -5.326 -26.224 1.00 84.25 217 GLU A CA 1
ATOM 1769 C C . GLU A 1 217 ? 12.980 -4.158 -27.225 1.00 84.25 217 GLU A C 1
ATOM 1771 O O . GLU A 1 217 ? 13.159 -3.005 -26.831 1.00 84.25 217 GLU A O 1
ATOM 1776 N N . ASP A 1 218 ? 12.792 -4.445 -28.512 1.00 88.81 218 ASP A N 1
ATOM 1777 C CA . ASP A 1 218 ? 12.731 -3.470 -29.599 1.00 88.81 218 ASP A CA 1
ATOM 1778 C C . ASP A 1 218 ? 11.340 -2.833 -29.788 1.00 88.81 218 ASP A C 1
ATOM 1780 O O . ASP A 1 218 ? 11.214 -1.835 -30.504 1.00 88.81 218 ASP A O 1
ATOM 1784 N N . ASP A 1 219 ? 10.305 -3.354 -29.124 1.00 86.25 219 ASP A N 1
ATOM 1785 C CA . ASP A 1 219 ? 8.959 -2.786 -29.136 1.00 86.25 219 ASP A CA 1
ATOM 1786 C C . ASP A 1 219 ? 8.866 -1.603 -28.150 1.00 86.25 219 ASP A C 1
ATOM 1788 O O . ASP A 1 219 ? 9.200 -1.747 -26.970 1.00 86.25 219 ASP A O 1
ATOM 1792 N N . PRO A 1 220 ? 8.357 -0.426 -28.565 1.00 82.19 220 PRO A N 1
ATOM 1793 C CA . PRO A 1 220 ? 8.125 0.703 -27.659 1.00 82.19 220 PRO A CA 1
ATOM 1794 C C . PRO A 1 220 ? 7.284 0.353 -26.418 1.00 82.19 220 PRO A C 1
ATOM 1796 O O . PRO A 1 220 ? 7.433 0.980 -25.369 1.00 82.19 220 PRO A O 1
ATOM 1799 N N . SER A 1 221 ? 6.413 -0.650 -26.529 1.00 82.38 221 SER A N 1
ATOM 1800 C CA . SER A 1 221 ? 5.536 -1.146 -25.466 1.00 82.38 221 SER A CA 1
ATOM 1801 C C . SER A 1 221 ? 6.264 -2.033 -24.451 1.00 82.38 221 SER A C 1
ATOM 1803 O O . SER A 1 221 ? 5.714 -2.324 -23.390 1.00 82.38 221 SER A O 1
ATOM 1805 N N . TYR A 1 222 ? 7.514 -2.424 -24.712 1.00 78.69 222 TYR A N 1
ATOM 1806 C CA . TYR A 1 222 ? 8.336 -3.187 -23.770 1.00 78.69 222 TYR A CA 1
ATOM 1807 C C . TYR A 1 222 ? 8.562 -2.453 -22.448 1.00 78.69 222 TYR A C 1
ATOM 1809 O O . TYR A 1 222 ? 8.570 -3.069 -21.388 1.00 78.69 222 TYR A O 1
ATOM 1817 N N . GLN A 1 223 ? 8.667 -1.124 -22.503 1.00 74.25 223 GLN A N 1
ATOM 1818 C CA . GLN A 1 223 ? 8.809 -0.263 -21.325 1.00 74.25 223 GLN A CA 1
ATOM 1819 C C . GLN A 1 223 ? 7.457 0.129 -20.707 1.00 74.25 223 GLN A C 1
ATOM 1821 O O . GLN A 1 223 ? 7.410 0.906 -19.754 1.00 74.25 223 GLN A O 1
ATOM 1826 N N . ALA A 1 224 ? 6.339 -0.350 -21.262 1.00 75.69 224 ALA A N 1
ATOM 1827 C CA . ALA A 1 224 ? 5.031 -0.052 -20.705 1.00 75.69 224 ALA A CA 1
ATOM 1828 C C . ALA A 1 224 ? 4.852 -0.778 -19.359 1.00 75.69 224 ALA A C 1
ATOM 1830 O O . ALA A 1 224 ? 5.222 -1.952 -19.239 1.00 75.69 224 ALA A O 1
ATOM 1831 N N . PRO A 1 225 ? 4.240 -0.121 -18.357 1.00 71.06 225 PRO A N 1
ATOM 1832 C CA . PRO A 1 225 ? 3.963 -0.749 -17.073 1.00 71.06 225 PRO A CA 1
ATOM 1833 C C . PRO A 1 225 ? 3.043 -1.960 -17.254 1.00 71.06 225 PRO A C 1
ATOM 1835 O O . PRO A 1 225 ? 2.110 -1.925 -18.058 1.00 71.06 225 PRO A O 1
ATOM 1838 N N . LEU A 1 226 ? 3.283 -3.020 -16.480 1.00 75.38 226 LEU A N 1
ATOM 1839 C CA . LEU A 1 226 ? 2.436 -4.212 -16.468 1.00 75.38 226 LEU A CA 1
ATOM 1840 C C . LEU A 1 226 ? 1.176 -3.970 -15.636 1.00 75.38 226 LEU A C 1
ATOM 1842 O O . LEU A 1 226 ? 1.248 -3.553 -14.479 1.00 75.38 226 LEU A O 1
ATOM 1846 N N . VAL A 1 227 ? 0.012 -4.286 -16.205 1.00 78.88 227 VAL A N 1
ATOM 1847 C CA . VAL A 1 227 ? -1.266 -4.181 -15.495 1.00 78.88 227 VAL A CA 1
ATOM 1848 C C . VAL A 1 227 ? -1.577 -5.508 -14.810 1.00 78.88 227 VAL A C 1
ATOM 1850 O O . VAL A 1 227 ? -1.724 -6.534 -15.472 1.00 78.88 227 VAL A O 1
ATOM 1853 N N . ILE A 1 228 ? -1.721 -5.500 -13.483 1.00 80.62 228 ILE A N 1
ATOM 1854 C CA . ILE A 1 228 ? -2.154 -6.676 -12.717 1.00 80.62 228 ILE A CA 1
ATOM 1855 C C . ILE A 1 228 ? -3.686 -6.733 -12.719 1.00 80.62 228 ILE A C 1
ATOM 1857 O O . ILE A 1 228 ? -4.344 -5.837 -12.202 1.00 80.62 228 ILE A O 1
ATOM 1861 N N . LEU A 1 229 ? -4.260 -7.801 -13.280 1.00 84.50 229 LEU A N 1
ATOM 1862 C CA . LEU A 1 229 ? -5.707 -8.057 -13.256 1.00 84.50 229 LEU A CA 1
ATOM 1863 C C . LEU A 1 229 ? -6.150 -8.776 -11.983 1.00 84.50 229 LEU A C 1
ATOM 1865 O O . LEU A 1 229 ? -7.233 -8.529 -11.462 1.00 84.50 229 LEU A O 1
ATOM 1869 N N . LYS A 1 230 ? -5.318 -9.703 -11.505 1.00 87.12 230 LYS A N 1
ATOM 1870 C CA . LYS A 1 230 ? -5.566 -10.468 -10.285 1.00 87.12 230 LYS A CA 1
ATOM 1871 C C . LYS A 1 230 ? -4.236 -10.790 -9.636 1.00 87.12 230 LYS A C 1
ATOM 1873 O O . LYS A 1 230 ? -3.406 -11.458 -10.253 1.00 87.12 230 LYS A O 1
ATOM 1878 N N . ARG A 1 231 ? -4.039 -10.323 -8.409 1.00 86.12 231 ARG A N 1
ATOM 1879 C CA . ARG A 1 231 ? -2.836 -10.606 -7.627 1.00 86.12 231 ARG A CA 1
ATOM 1880 C C . ARG A 1 231 ? -3.007 -11.898 -6.828 1.00 86.12 231 ARG A C 1
ATOM 1882 O O . ARG A 1 231 ? -4.127 -12.299 -6.505 1.00 86.12 231 ARG A O 1
ATOM 1889 N N . PHE A 1 232 ? -1.877 -12.521 -6.528 1.00 89.44 232 PHE A N 1
ATOM 1890 C CA . PHE A 1 232 ? -1.714 -13.520 -5.479 1.00 89.44 232 PHE A CA 1
ATOM 1891 C C . PHE A 1 232 ? -2.455 -13.128 -4.185 1.00 89.44 232 PHE A C 1
ATOM 1893 O O . PHE A 1 232 ? -2.478 -11.952 -3.834 1.00 89.44 232 PHE A O 1
ATOM 1900 N N . GLY A 1 233 ? -3.060 -14.078 -3.467 1.00 93.94 233 GLY A N 1
ATOM 1901 C CA . GLY A 1 233 ? -3.716 -13.786 -2.184 1.00 93.94 233 GLY A CA 1
ATOM 1902 C C . GLY A 1 233 ? -4.836 -14.751 -1.803 1.00 93.94 233 GLY A C 1
ATOM 1903 O O . GLY A 1 233 ? -5.193 -15.644 -2.570 1.00 93.94 233 GLY A O 1
ATOM 1904 N N . TYR A 1 234 ? -5.409 -14.576 -0.611 1.00 95.62 234 TYR A N 1
ATOM 1905 C CA . TYR A 1 234 ? -6.510 -15.425 -0.148 1.00 95.62 234 TYR A CA 1
ATOM 1906 C C . TYR A 1 234 ? -7.787 -15.199 -0.971 1.00 95.62 234 TYR A C 1
ATOM 1908 O O . TYR A 1 234 ? -8.221 -14.069 -1.183 1.00 95.62 234 TYR A O 1
ATOM 1916 N N . THR A 1 235 ? -8.415 -16.293 -1.405 1.00 93.12 235 THR A N 1
ATOM 1917 C CA . THR A 1 235 ? -9.713 -16.284 -2.115 1.00 93.12 235 THR A CA 1
ATOM 1918 C C . THR A 1 235 ? -10.844 -16.866 -1.275 1.00 93.12 235 THR A C 1
ATOM 1920 O O . THR A 1 235 ? -12.006 -16.504 -1.457 1.00 93.12 235 THR A O 1
ATOM 1923 N N . SER A 1 236 ? -10.498 -17.681 -0.280 1.00 91.81 236 SER A N 1
ATOM 1924 C CA . SER A 1 236 ? -11.388 -18.143 0.783 1.00 91.81 236 SER A CA 1
ATOM 1925 C C . SER A 1 236 ? -10.646 -18.125 2.124 1.00 91.81 236 SER A C 1
ATOM 1927 O O . SER A 1 236 ? -9.497 -17.698 2.195 1.00 91.81 236 SER A O 1
ATOM 1929 N N . LYS A 1 237 ? -11.282 -18.585 3.208 1.00 91.69 237 LYS A N 1
ATOM 1930 C CA . LYS A 1 237 ? -10.667 -18.615 4.552 1.00 91.69 237 LYS A CA 1
ATOM 1931 C C . LYS A 1 237 ? -9.434 -19.521 4.644 1.00 91.69 237 LYS A C 1
ATOM 1933 O O . LYS A 1 237 ? -8.635 -19.360 5.560 1.00 91.69 237 LYS A O 1
ATOM 1938 N N . SER A 1 238 ? -9.289 -20.467 3.720 1.00 92.44 238 SER A N 1
ATOM 1939 C CA . SER A 1 238 ? -8.216 -21.466 3.728 1.00 92.44 238 SER A CA 1
ATOM 1940 C C . SER A 1 238 ? -7.494 -21.614 2.389 1.00 92.44 238 SER A C 1
ATOM 1942 O O . SER A 1 238 ? -6.507 -22.337 2.324 1.00 92.44 238 SER A O 1
ATOM 1944 N N . GLU A 1 239 ? -7.976 -20.973 1.323 1.00 95.38 239 GLU A N 1
ATOM 1945 C CA . GLU A 1 239 ? -7.418 -21.116 -0.022 1.00 95.38 239 GLU A CA 1
ATOM 1946 C C . GLU A 1 239 ? -6.673 -19.855 -0.450 1.00 95.38 239 GLU A C 1
ATOM 1948 O O . GLU A 1 239 ? -7.231 -18.750 -0.454 1.00 95.38 239 GLU A O 1
ATOM 1953 N N . ILE A 1 240 ? -5.425 -20.049 -0.871 1.00 94.44 240 ILE A N 1
ATOM 1954 C CA . ILE A 1 240 ? -4.576 -19.014 -1.449 1.00 94.44 240 ILE A CA 1
ATOM 1955 C C . ILE A 1 240 ? -4.530 -19.224 -2.959 1.00 94.44 240 ILE A C 1
ATOM 1957 O O . ILE A 1 240 ? -4.223 -20.304 -3.454 1.00 94.44 240 ILE A O 1
ATOM 1961 N N . TYR A 1 241 ? -4.819 -18.166 -3.705 1.00 94.31 241 TYR A N 1
ATOM 1962 C CA . TYR A 1 241 ? -4.560 -18.112 -5.131 1.00 94.31 241 TYR A CA 1
ATOM 1963 C C . TYR A 1 241 ? -3.073 -17.836 -5.357 1.00 94.31 241 TYR A C 1
ATOM 1965 O O . TYR A 1 241 ? -2.615 -16.717 -5.155 1.00 94.31 241 TYR A O 1
ATOM 1973 N N . GLU A 1 242 ? -2.327 -18.856 -5.783 1.00 92.00 242 GLU A N 1
ATOM 1974 C CA . GLU A 1 242 ? -0.858 -18.841 -5.917 1.00 92.00 242 GLU A CA 1
ATOM 1975 C C . GLU A 1 242 ? -0.335 -18.248 -7.239 1.00 92.00 242 GLU A C 1
ATOM 1977 O O . GLU A 1 242 ? 0.808 -18.469 -7.632 1.00 92.00 242 GLU A O 1
ATOM 1982 N N . LYS A 1 243 ? -1.176 -17.529 -7.985 1.00 90.25 243 LYS A N 1
ATOM 1983 C CA . LYS A 1 243 ? -0.837 -17.009 -9.318 1.00 90.25 243 LYS A CA 1
ATOM 1984 C C . LYS A 1 243 ? -1.052 -15.498 -9.375 1.00 90.25 243 LYS A C 1
ATOM 1986 O O . LYS A 1 243 ? -1.776 -14.935 -8.562 1.00 90.25 243 LYS A O 1
ATOM 1991 N N . THR A 1 244 ? -0.500 -14.860 -10.402 1.00 86.44 244 THR A N 1
ATOM 1992 C CA . THR A 1 244 ? -0.791 -13.465 -10.757 1.00 86.44 244 THR A CA 1
ATOM 1993 C C . THR A 1 244 ? -1.202 -13.407 -12.224 1.00 86.44 244 THR A C 1
ATOM 1995 O O . THR A 1 244 ? -0.572 -14.029 -13.075 1.00 86.44 244 THR A O 1
ATOM 1998 N N . GLN A 1 245 ? -2.292 -12.702 -12.522 1.00 88.75 245 GLN A N 1
ATOM 1999 C 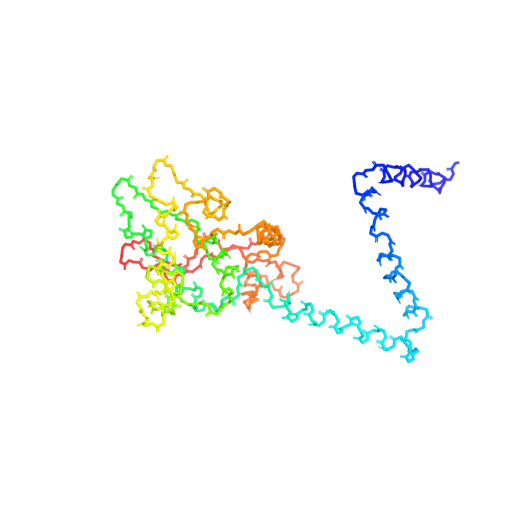CA . GLN A 1 245 ? -2.746 -12.453 -13.889 1.00 88.75 245 GLN A CA 1
ATOM 2000 C C . GLN A 1 245 ? -2.316 -11.058 -14.308 1.00 88.75 245 GLN A C 1
ATOM 2002 O O . GLN A 1 245 ? -2.647 -10.080 -13.637 1.00 88.75 245 GLN A O 1
ATOM 2007 N N . LEU A 1 246 ? -1.606 -10.989 -15.427 1.00 85.50 246 LEU A N 1
ATOM 2008 C CA . LEU A 1 246 ? -1.109 -9.755 -16.014 1.00 85.50 246 LEU A CA 1
ATOM 2009 C C . LEU A 1 246 ? -1.824 -9.494 -17.339 1.00 85.50 246 LEU A C 1
ATOM 2011 O O . LEU A 1 246 ? -2.215 -10.430 -18.039 1.00 85.50 246 LEU A O 1
ATOM 2015 N N . LYS A 1 247 ? -1.976 -8.220 -17.683 1.00 83.56 247 LYS A N 1
ATOM 2016 C CA . LYS A 1 247 ? -2.514 -7.756 -18.956 1.00 83.56 247 LYS A CA 1
ATOM 2017 C C . LYS A 1 247 ? -1.502 -6.832 -19.625 1.00 83.56 247 LYS A C 1
ATOM 2019 O O . LYS A 1 247 ? -0.944 -5.952 -18.972 1.00 83.56 247 LYS A O 1
ATOM 2024 N N . ALA A 1 248 ? -1.312 -7.043 -20.924 1.00 76.88 248 ALA A N 1
ATOM 2025 C CA . ALA A 1 248 ? -0.567 -6.133 -21.778 1.00 76.88 248 ALA A CA 1
ATOM 2026 C C . ALA A 1 248 ? -1.325 -4.806 -21.941 1.00 76.88 248 ALA A C 1
ATOM 2028 O O . ALA A 1 248 ? -2.550 -4.796 -22.123 1.00 76.88 248 ALA A O 1
ATOM 2029 N N . SER A 1 249 ? -0.575 -3.716 -21.828 1.00 66.19 249 SER A N 1
ATOM 2030 C CA . SER A 1 249 ? -1.039 -2.332 -21.959 1.00 66.19 249 SER A CA 1
ATOM 2031 C C . SER A 1 249 ? -1.331 -1.967 -23.405 1.00 66.19 249 SER A C 1
ATOM 2033 O O . SER A 1 249 ? -0.572 -2.449 -24.279 1.00 66.19 249 SER A O 1
#

Sequence (249 aa):
FSWEGKLSKKMKHAKKRLARSKFGKASKRSGKALKFASKLLRSILANPLAVKSFFLMFLIFAVIGVFMAVFGGSGPVQQNEFDLNKSWLQISKRDREKSNDKVDYWTNIDDMLFFMNFRYGSDWKPESSWKDGTGGEWAGTLGFNHYSDALNDLWNHLNDDPHNLKKMADLYGSSSKLEWAKLSDSELEEYKELEELTKEVGRYPSYQELANPFYQEDDPSYQAPLVILKRFGYTSKSEIYEKTQLKAS

pLDDT: mean 77.76, std 15.5, range [39.16, 97.12]

Radius of gyration: 24.74 Å; chains: 1; bounding box: 61×61×69 Å

Secondary structure (DSSP, 8-state):
--HHHHHHHHHHHHHHHHTTSHHHHHHHHHHHHHHHHHHHHHHHHH-TTSHHHHHHHHHHHHHHHHHHHHHSS--S--S-HHHHHHHHHHHHHHHHHH--SS------HHHHHHHHHHHH-S---TTSB-TTSTTHHHHHHTTS-BHHHHHHHHHHHHHS-TTS---HHHHHSTT-S-GGGPPPHHHHHHHHHHHHHHHHH-S-GGGTTS--TTS-TTSGGGGSPPEEEE-SEESSSS-EE---EEE--

Foldseek 3Di:
DDPVVVVVVVVVVVVVVCCPDPNVVVCVVCVVVVVVVVVLVVVCVVPVPDPVNVVSVVVVVVVVVVCCVVPVCDQLANADPVQVVQLQQLLLLVQQVPDDPVDRDDDPSLQVRSLCCLLPNHPFGQQAFDQPDDVHNVCSVVSVHHVSVVSVVLVCQQPVDVVDGHDLVQCQDPNHPNVSNHDDPVSVVVSVVSVVVCVVCNRPNVPVPDQDPVDDPPDPQRPPDKDWPDDWYDPHNPDTDHDTDIDRD